Protein AF-A0AAW2DBC6-F1 (afdb_monomer)

Organism: NCBI:txid425828

Secondary structure (DSSP, 8-state):
----HHHHHHHHHHHH----SS-SHHHHS-PPTT--HHHHHHHHHHHH-THHHHTTTSSPPPHHHHHHHHHB-TTS-BSSHHHHHHHHHHHHHHHHHHTTS----HHHHHHHHH-SPPTT--TTS-TT--HHHHH----HHHHHHHHHHHHHHHHHHHHHHHHHHHHHHHT-HHHHHHHHHHHHHHHHHHHHHHHHHHHHHHHHHHHHHHHHHHHTTSS--

Foldseek 3Di:
DPQPPVNVLVVCCVPQNDQDPPDLPVSLVRDDPPDDSVRSVVSSCVVNPPCVPCVPPVDDDDLLRLLQVVQADPVSDGPDPVSVVLNVQLVVVVVCVVVVVDDDDPVRSVCVSPNDADQQDGPSPDPDDGPCNPVNDPDVVVVVVVVVVVVVVVVVVVVVVVVVVVVVVVVPVVVVVVVVVVVVVVVVVVVVVVVVVVVVVVVVVVVVVVVVVVVVVVVDD

Radius of gyration: 42.6 Å; Cα contacts (8 Å, |Δi|>4): 88; chains: 1; bounding box: 118×75×85 Å

InterPro domains:
  IPR004252 Probable transposase, Ptta/En/Spm, plant [PF03004] (53-131)

pLDDT: mean 75.02, std 13.48, range [34.38, 95.75]

Solvent-accessible surface area (backbone atoms only — not comparable to full-atom values): 13224 Å² total; per-residue (Å²): 133,87,71,48,69,67,57,51,55,51,54,44,43,74,75,61,53,76,92,64,95,83,60,71,68,73,58,66,74,56,70,61,93,96,62,57,68,70,60,48,52,51,50,50,48,65,65,67,45,72,40,88,78,30,74,86,75,79,53,83,74,49,73,61,55,48,48,49,65,74,44,33,44,98,87,68,44,51,75,48,70,71,51,40,54,52,51,52,51,51,53,52,52,53,48,39,34,74,74,62,79,39,94,70,52,72,68,53,54,49,33,70,75,72,40,80,77,59,92,76,39,37,86,91,75,55,92,86,48,29,52,50,78,74,76,38,77,82,42,70,68,53,54,53,50,54,52,49,51,52,54,52,50,51,51,46,52,50,50,49,52,51,49,50,53,50,50,56,63,70,56,40,56,69,59,57,51,48,50,50,52,52,49,51,53,53,48,49,52,52,53,51,54,50,46,52,53,49,52,50,50,54,50,49,52,51,52,50,52,52,49,60,55,52,64,68,54,77,81,57,132

Sequence (221 aa):
MNRSYKSYRSSLKKKWFKPFEEDPEEALEILPPNMADDDWNYLVNLWSNKDWKRKKTGEDPSRLQLFEITHTRSNGQATNETTQEVLMTFTRLAAEVAEGSLQMSGDEMFVEVFGPEHHGRVRGYGDGISPTELWGSSSSTICDLQRQLKEYEERRKENEANLLSFIDLFSDKNLTDKIEIYCDEKLKALFDGKRIKLDILENWETANFVNTSNCNLKCLA

Structure (mmCIF, N/CA/C/O backbone):
data_AF-A0AAW2DBC6-F1
#
_entry.id   AF-A0AAW2DBC6-F1
#
loop_
_atom_site.group_PDB
_atom_site.id
_atom_site.type_symbol
_atom_site.label_atom_id
_atom_site.label_alt_id
_atom_site.label_comp_id
_atom_site.label_asym_id
_atom_site.label_entity_id
_atom_site.label_seq_id
_atom_site.pdbx_PDB_ins_code
_atom_site.Cartn_x
_atom_site.Cartn_y
_atom_site.Cartn_z
_atom_site.occupancy
_atom_site.B_iso_or_equiv
_atom_site.auth_seq_id
_atom_site.auth_comp_id
_atom_site.auth_asym_id
_atom_site.auth_atom_id
_atom_site.pdbx_PDB_model_num
ATOM 1 N N . MET A 1 1 ? 31.735 -7.137 -28.066 1.00 43.25 1 MET A N 1
ATOM 2 C CA . MET A 1 1 ? 30.887 -7.077 -26.852 1.00 43.25 1 MET A CA 1
ATOM 3 C C . MET A 1 1 ? 29.810 -6.029 -27.068 1.00 43.25 1 MET A C 1
ATOM 5 O O . MET A 1 1 ? 30.109 -4.844 -27.002 1.00 43.25 1 MET A O 1
ATOM 9 N N . ASN A 1 2 ? 28.588 -6.450 -27.393 1.00 45.03 2 ASN A N 1
ATOM 10 C CA . ASN A 1 2 ? 27.482 -5.528 -27.631 1.00 45.03 2 ASN A CA 1
ATOM 11 C C . ASN A 1 2 ? 26.938 -5.084 -26.264 1.00 45.03 2 ASN A C 1
ATOM 13 O O . ASN A 1 2 ? 26.234 -5.844 -25.598 1.00 45.03 2 ASN A O 1
ATOM 17 N N . ARG A 1 3 ? 27.353 -3.910 -25.769 1.00 54.81 3 ARG A N 1
ATOM 18 C CA . ARG A 1 3 ? 26.771 -3.354 -24.540 1.00 54.81 3 ARG A CA 1
ATOM 19 C C . ARG A 1 3 ? 25.313 -3.056 -24.856 1.00 54.81 3 ARG A C 1
ATOM 21 O O . ARG A 1 3 ? 25.043 -2.221 -25.711 1.00 54.81 3 ARG A O 1
ATOM 28 N N . SER A 1 4 ? 24.386 -3.749 -24.196 1.00 74.75 4 SER A N 1
ATOM 29 C CA . SER A 1 4 ? 22.962 -3.457 -24.368 1.00 74.75 4 SER A CA 1
ATOM 30 C C . SER A 1 4 ? 22.718 -1.963 -24.123 1.00 74.75 4 SER A C 1
ATOM 32 O O . SER A 1 4 ? 23.355 -1.370 -23.243 1.00 74.75 4 SER A O 1
ATOM 34 N N . TYR A 1 5 ? 21.793 -1.352 -24.867 1.00 74.00 5 TYR A N 1
ATOM 35 C CA . TYR A 1 5 ? 21.409 0.053 -24.678 1.00 74.00 5 TYR A CA 1
ATOM 36 C C . TYR A 1 5 ? 21.091 0.362 -23.201 1.00 74.00 5 TYR A C 1
ATOM 38 O O . TYR A 1 5 ? 21.456 1.414 -22.681 1.00 74.00 5 TYR A O 1
ATOM 46 N N . LYS A 1 6 ? 20.537 -0.619 -22.473 1.00 71.44 6 LYS A N 1
ATOM 47 C CA . LYS A 1 6 ? 20.296 -0.569 -21.024 1.00 71.44 6 LYS A CA 1
ATOM 48 C C . LYS A 1 6 ? 21.582 -0.382 -20.201 1.00 71.44 6 LYS A C 1
ATOM 50 O O . LYS A 1 6 ? 21.617 0.459 -19.305 1.00 71.44 6 LYS A O 1
ATOM 55 N N . SER A 1 7 ? 22.646 -1.127 -20.505 1.00 73.75 7 SER A N 1
ATOM 56 C CA . SER A 1 7 ? 23.951 -1.018 -19.830 1.00 73.75 7 SER A CA 1
ATOM 57 C C . SER A 1 7 ? 24.651 0.306 -20.149 1.00 73.75 7 SER A C 1
ATOM 59 O O . SER A 1 7 ? 25.221 0.932 -19.256 1.00 73.75 7 SER A O 1
ATOM 61 N N . TYR A 1 8 ? 24.576 0.752 -21.407 1.00 80.06 8 TYR A N 1
ATOM 62 C CA . TYR A 1 8 ? 25.099 2.050 -21.834 1.00 80.06 8 TYR A CA 1
ATOM 63 C C . TYR A 1 8 ? 24.397 3.195 -21.093 1.00 80.06 8 TYR A C 1
ATOM 65 O O . TYR A 1 8 ? 25.053 3.970 -20.397 1.00 80.06 8 TYR A O 1
ATOM 73 N N . ARG A 1 9 ? 23.060 3.210 -21.110 1.00 78.38 9 ARG A N 1
ATOM 74 C CA . ARG A 1 9 ? 22.227 4.197 -20.415 1.00 78.38 9 ARG A CA 1
ATOM 75 C C . ARG A 1 9 ? 22.474 4.238 -18.901 1.00 78.38 9 ARG A C 1
ATOM 77 O O . ARG A 1 9 ? 22.554 5.317 -18.322 1.00 78.38 9 ARG A O 1
ATOM 84 N N . SER A 1 10 ? 22.652 3.082 -18.257 1.00 75.69 10 SER A N 1
ATOM 85 C CA . SER A 1 10 ? 23.006 3.005 -16.829 1.00 75.69 10 SER A CA 1
ATOM 86 C C . SER A 1 10 ? 24.390 3.596 -16.538 1.00 75.69 10 SER A C 1
ATOM 88 O O . SER A 1 10 ? 24.551 4.360 -15.585 1.00 75.69 10 SER A O 1
ATOM 90 N N . SER A 1 11 ? 25.382 3.298 -17.385 1.00 79.75 11 SER A N 1
ATOM 91 C CA . SER A 1 11 ? 26.733 3.847 -17.238 1.00 79.75 11 SER A CA 1
ATOM 92 C C . SER A 1 11 ? 26.779 5.363 -17.430 1.00 79.75 11 SER A C 1
ATOM 94 O O . SER A 1 11 ? 27.551 6.033 -16.746 1.00 79.75 11 SER A O 1
ATOM 96 N N . LEU A 1 12 ? 25.924 5.898 -18.307 1.00 81.94 12 LEU A N 1
ATOM 97 C CA . LEU A 1 12 ? 25.779 7.333 -18.516 1.00 81.94 12 LEU A CA 1
ATOM 98 C C . LEU A 1 12 ? 25.187 8.015 -17.289 1.00 81.94 12 LEU A C 1
ATOM 100 O O . LEU A 1 12 ? 25.788 8.954 -16.777 1.00 81.94 12 LEU A O 1
ATOM 104 N N . LYS A 1 13 ? 24.082 7.473 -16.758 1.00 76.69 13 LYS A N 1
ATOM 105 C CA . LYS A 1 13 ? 23.453 7.991 -15.539 1.00 76.69 13 LYS A CA 1
ATOM 106 C C . LYS A 1 13 ? 24.453 8.058 -14.381 1.00 76.69 13 LYS A C 1
ATOM 108 O O . LYS A 1 13 ? 24.554 9.069 -13.711 1.00 76.69 13 LYS A O 1
ATOM 113 N N . LYS A 1 14 ? 25.246 7.004 -14.169 1.00 78.81 14 LYS A N 1
ATOM 114 C CA . LYS A 1 14 ? 26.211 6.956 -13.058 1.00 78.81 14 LYS A CA 1
ATOM 115 C C . LYS A 1 14 ? 27.368 7.955 -13.199 1.00 78.81 14 LYS A C 1
ATOM 117 O O . LYS A 1 14 ? 27.888 8.415 -12.190 1.00 78.81 14 LYS A O 1
ATOM 122 N N . LYS A 1 15 ? 27.830 8.211 -14.426 1.00 77.38 15 LYS A N 1
ATOM 123 C CA . LYS A 1 15 ? 29.020 9.039 -14.683 1.00 77.38 15 LYS A CA 1
ATOM 124 C C . LYS A 1 15 ? 28.701 10.521 -14.842 1.00 77.38 15 LYS A C 1
ATOM 126 O O . LYS A 1 15 ? 29.517 11.339 -14.441 1.00 77.38 15 LYS A O 1
ATOM 131 N N . TRP A 1 16 ? 27.557 10.833 -15.443 1.00 75.06 16 TRP A N 1
ATOM 132 C CA . TRP A 1 16 ? 27.252 12.174 -15.943 1.00 75.06 16 TRP A CA 1
ATOM 133 C C . TRP A 1 16 ? 25.985 12.776 -15.329 1.00 75.06 16 TRP A C 1
ATOM 135 O O . TRP A 1 16 ? 25.814 13.984 -15.391 1.00 75.06 16 TRP A O 1
ATOM 145 N N . PHE A 1 17 ? 25.118 11.973 -14.696 1.00 70.69 17 PHE A N 1
ATOM 146 C CA . PHE A 1 17 ? 23.901 12.468 -14.050 1.00 70.69 17 PHE A CA 1
ATOM 147 C C . PHE A 1 17 ? 24.051 12.461 -12.522 1.00 70.69 17 PHE A C 1
ATOM 149 O O . PHE A 1 17 ? 24.031 11.404 -11.885 1.00 70.69 17 PHE A O 1
ATOM 156 N N . LYS A 1 18 ? 24.179 13.648 -11.922 1.00 67.62 18 LYS A N 1
ATOM 157 C CA . LYS A 1 18 ? 24.034 13.835 -10.472 1.00 67.62 18 LYS A CA 1
ATOM 158 C C . LYS A 1 18 ? 22.548 14.067 -10.172 1.00 67.62 18 LYS A C 1
ATOM 160 O O . LYS A 1 18 ? 21.954 14.921 -10.821 1.00 67.62 18 LYS A O 1
ATOM 165 N N . PRO A 1 19 ? 21.918 13.324 -9.244 1.00 59.50 19 PRO A N 1
ATOM 166 C CA . PRO A 1 19 ? 20.558 13.634 -8.823 1.00 59.50 19 PRO A CA 1
ATOM 167 C C . PRO A 1 19 ? 20.582 14.984 -8.100 1.00 59.50 19 PRO A C 1
ATOM 169 O O . PRO A 1 19 ? 21.041 15.057 -6.965 1.00 59.50 19 PRO A O 1
ATOM 172 N N . PHE A 1 20 ? 20.156 16.048 -8.773 1.00 54.06 20 PHE A N 1
ATOM 173 C CA . PHE A 1 20 ? 19.963 17.352 -8.151 1.00 54.06 20 PHE A CA 1
ATOM 174 C C . PHE A 1 20 ? 18.555 17.422 -7.563 1.00 54.06 20 PHE A C 1
ATOM 176 O O . PHE A 1 20 ? 17.577 17.052 -8.215 1.00 54.06 20 PHE A O 1
ATOM 183 N N . GLU A 1 21 ? 18.462 17.856 -6.308 1.00 52.91 21 GLU A N 1
ATOM 184 C CA . GLU A 1 21 ? 17.185 18.117 -5.643 1.00 52.91 21 GLU A CA 1
ATOM 185 C C . GLU A 1 21 ? 16.587 19.477 -6.037 1.00 52.91 21 GLU A C 1
ATOM 187 O O . GLU A 1 21 ? 15.397 19.668 -5.807 1.00 52.91 21 GLU A O 1
ATOM 192 N N . GLU A 1 22 ? 17.346 20.372 -6.691 1.00 53.03 22 GLU A N 1
ATOM 193 C CA . GLU A 1 22 ? 16.915 21.767 -6.888 1.00 53.03 22 GLU A CA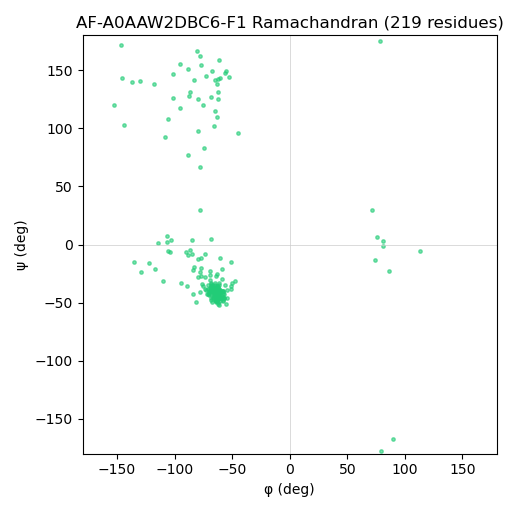 1
ATOM 194 C C . GLU A 1 22 ? 16.985 22.329 -8.326 1.00 53.03 22 GLU A C 1
ATOM 196 O O . GLU A 1 22 ? 16.178 23.209 -8.610 1.00 53.03 22 GLU A O 1
ATOM 201 N N . ASP A 1 23 ? 17.809 21.829 -9.266 1.00 55.03 23 ASP A N 1
ATOM 202 C CA . ASP A 1 23 ? 17.818 22.389 -10.638 1.00 55.03 23 ASP A CA 1
ATOM 203 C C . ASP A 1 23 ? 18.261 21.396 -11.748 1.00 55.03 23 ASP A C 1
ATOM 205 O O . ASP A 1 23 ? 19.371 20.857 -11.693 1.00 55.03 23 ASP A O 1
ATOM 209 N N . PRO A 1 24 ? 17.414 21.104 -12.761 1.00 58.97 24 PRO A N 1
ATOM 210 C CA . PRO A 1 24 ? 17.775 20.287 -13.921 1.00 58.97 24 PRO A CA 1
ATOM 211 C C . PRO A 1 24 ? 18.631 21.003 -14.984 1.00 58.97 24 PRO A C 1
ATOM 213 O O . PRO A 1 24 ? 19.134 20.311 -15.872 1.00 58.97 24 PRO A O 1
ATOM 216 N N . GLU A 1 25 ? 18.794 22.330 -14.933 1.00 61.31 25 GLU A N 1
ATOM 217 C CA . GLU A 1 25 ? 19.494 23.114 -15.966 1.00 61.31 25 GLU A CA 1
ATOM 218 C C . GLU A 1 25 ? 21.009 22.818 -15.995 1.00 61.31 25 GLU A C 1
ATOM 220 O O . GLU A 1 25 ? 21.578 22.582 -17.061 1.00 61.31 25 GLU A O 1
ATOM 225 N N . GLU A 1 26 ? 21.639 22.638 -14.828 1.00 63.56 26 GLU A N 1
ATOM 226 C CA . GLU A 1 26 ? 23.072 22.309 -14.697 1.00 63.56 26 GLU A CA 1
ATOM 227 C C . GLU A 1 26 ? 23.432 20.931 -15.301 1.00 63.56 26 GLU A C 1
ATOM 229 O O . GLU A 1 26 ? 24.550 20.694 -15.761 1.00 63.56 26 GLU A O 1
ATOM 234 N N . ALA A 1 27 ? 22.475 19.995 -15.347 1.00 60.25 27 ALA A N 1
ATOM 235 C CA . ALA A 1 27 ? 22.680 18.666 -15.928 1.00 60.25 27 ALA A CA 1
ATOM 236 C C . ALA A 1 27 ? 22.634 18.663 -17.468 1.00 60.25 27 ALA A C 1
ATOM 238 O O . ALA A 1 27 ? 23.201 17.760 -18.093 1.00 60.25 27 ALA A O 1
ATOM 239 N N . LEU A 1 28 ? 21.971 19.651 -18.080 1.00 62.44 28 LEU A N 1
ATOM 240 C CA . LEU A 1 28 ? 21.887 19.789 -19.538 1.00 62.44 28 LEU A CA 1
ATOM 241 C C . LEU A 1 28 ? 23.212 20.282 -20.134 1.00 62.44 28 LEU A C 1
ATOM 243 O O . LEU A 1 28 ? 23.546 19.911 -21.256 1.00 62.44 28 LEU A O 1
ATOM 247 N N . GLU A 1 29 ? 24.008 21.031 -19.366 1.00 66.88 29 GLU A N 1
ATOM 248 C CA . GLU A 1 29 ? 25.304 21.558 -19.817 1.00 66.88 29 GLU A CA 1
ATOM 249 C C . GLU A 1 29 ? 26.430 20.502 -19.830 1.00 66.88 29 GLU A C 1
ATOM 251 O O . GLU A 1 29 ? 27.429 20.652 -20.538 1.00 66.88 29 GLU A O 1
ATOM 256 N N . ILE A 1 30 ? 26.281 19.395 -19.089 1.00 70.12 30 ILE A N 1
ATOM 257 C CA . ILE A 1 30 ? 27.282 18.317 -19.022 1.00 70.12 30 ILE A CA 1
ATOM 258 C C . ILE A 1 30 ? 27.025 17.295 -20.140 1.00 70.12 30 ILE A C 1
ATOM 260 O O . ILE A 1 30 ? 26.505 16.206 -19.898 1.00 70.12 30 ILE A O 1
ATOM 264 N N . LEU A 1 31 ? 27.410 17.631 -21.374 1.00 69.12 31 LEU A N 1
ATOM 265 C CA . LEU A 1 31 ? 27.246 16.741 -22.527 1.00 69.12 31 LEU A CA 1
ATOM 266 C C . LEU A 1 31 ? 28.285 15.594 -22.518 1.00 69.12 31 LEU A C 1
ATOM 268 O O . LEU A 1 31 ? 29.495 15.848 -22.587 1.00 69.12 31 LEU A O 1
ATOM 272 N N . PRO A 1 32 ? 27.869 14.313 -22.484 1.00 75.69 32 PRO A N 1
ATOM 273 C CA . PRO A 1 32 ? 28.795 13.195 -22.618 1.00 75.69 32 PRO A CA 1
ATOM 274 C C . PRO A 1 32 ? 29.458 13.176 -24.010 1.00 75.69 32 PRO A C 1
ATOM 276 O O . PRO A 1 32 ? 28.786 13.390 -25.020 1.00 75.69 32 PRO A O 1
ATOM 279 N N . PRO A 1 33 ? 30.754 12.831 -24.117 1.00 73.94 33 PRO A N 1
ATOM 280 C CA . PRO A 1 33 ? 31.437 12.763 -25.405 1.00 73.94 33 PRO A CA 1
ATOM 281 C C . PRO A 1 33 ? 30.807 11.698 -26.320 1.00 73.94 33 PRO A C 1
ATOM 283 O O . PRO A 1 33 ? 30.650 10.540 -25.917 1.00 73.94 33 PRO A O 1
ATOM 286 N N . ASN A 1 34 ? 30.519 12.086 -27.569 1.00 77.06 34 ASN A N 1
ATOM 287 C CA . ASN A 1 34 ? 29.845 11.295 -28.616 1.00 77.06 34 ASN A CA 1
ATOM 288 C C . ASN A 1 34 ? 28.338 11.041 -28.403 1.00 77.06 34 ASN A C 1
ATOM 290 O O . ASN A 1 34 ? 27.828 10.007 -28.837 1.00 77.06 34 ASN A O 1
ATOM 294 N N . MET A 1 35 ? 27.627 11.953 -27.741 1.00 77.81 35 MET A N 1
ATOM 295 C CA . MET A 1 35 ? 26.167 11.927 -27.622 1.00 77.81 35 MET A CA 1
ATOM 296 C C . MET A 1 35 ? 25.567 13.173 -28.279 1.00 77.81 35 MET A C 1
ATOM 298 O O . MET A 1 35 ? 26.126 14.254 -28.138 1.00 77.81 35 MET A O 1
ATOM 302 N N . ALA A 1 36 ? 24.466 13.011 -29.016 1.00 80.88 36 ALA A N 1
ATOM 303 C CA . ALA A 1 36 ? 23.738 14.135 -29.595 1.00 80.88 36 ALA A CA 1
ATOM 304 C C . ALA A 1 36 ? 22.971 14.902 -28.507 1.00 80.88 36 ALA A C 1
ATOM 306 O O . ALA A 1 36 ? 22.445 14.288 -27.574 1.00 80.88 36 ALA A O 1
ATOM 307 N N . ASP A 1 37 ? 22.874 16.221 -28.663 1.00 77.69 37 ASP A N 1
ATOM 308 C CA . ASP A 1 37 ? 22.231 17.117 -27.695 1.00 77.69 37 ASP A CA 1
ATOM 309 C C . ASP A 1 37 ? 20.770 16.719 -27.442 1.00 77.69 37 ASP A C 1
ATOM 311 O O . ASP A 1 37 ? 20.342 16.619 -26.295 1.00 77.69 37 ASP A O 1
ATOM 315 N N . ASP A 1 38 ? 20.026 16.376 -28.498 1.00 79.19 38 ASP A N 1
ATOM 316 C CA . ASP A 1 38 ? 18.629 15.933 -28.401 1.00 79.19 38 ASP A CA 1
ATOM 317 C C . ASP A 1 38 ? 18.473 14.641 -27.578 1.00 79.19 38 ASP A C 1
ATOM 319 O O . ASP A 1 38 ? 17.553 14.515 -26.764 1.00 79.19 38 ASP A O 1
ATOM 323 N N . ASP A 1 39 ? 19.401 13.693 -27.739 1.00 80.44 39 ASP A N 1
ATOM 324 C CA . ASP A 1 39 ? 19.393 12.424 -27.007 1.00 80.44 39 ASP A CA 1
ATOM 325 C C . ASP A 1 39 ? 19.739 12.629 -25.525 1.00 80.44 39 ASP A C 1
ATOM 327 O O . ASP A 1 39 ? 19.143 11.990 -24.650 1.00 80.44 39 ASP A O 1
ATOM 331 N N . TRP A 1 40 ? 20.684 13.528 -25.224 1.00 82.19 40 TRP A N 1
ATOM 332 C CA . TRP A 1 40 ? 21.032 13.878 -23.847 1.00 82.19 40 TRP A CA 1
ATOM 333 C C . TRP A 1 40 ? 19.898 14.641 -23.164 1.00 82.19 40 TRP A C 1
ATOM 335 O O . TRP A 1 40 ? 19.481 14.246 -22.076 1.00 82.19 40 TRP A O 1
ATOM 345 N N . ASN A 1 41 ? 19.317 15.636 -23.837 1.00 79.75 41 ASN A N 1
ATOM 346 C CA . ASN A 1 41 ? 18.164 16.399 -23.358 1.00 79.75 41 ASN A CA 1
ATOM 347 C C . ASN A 1 41 ? 16.973 15.482 -23.050 1.00 79.75 41 ASN A C 1
ATOM 349 O O . ASN A 1 41 ? 16.341 15.606 -21.997 1.00 79.75 41 ASN A O 1
ATOM 353 N N . TYR A 1 42 ? 16.700 14.500 -23.915 1.00 80.50 42 TYR A N 1
ATOM 354 C CA . TYR A 1 42 ? 15.680 13.484 -23.663 1.00 80.50 42 TYR A CA 1
ATOM 355 C C . TYR A 1 42 ? 15.991 12.641 -22.417 1.00 80.50 42 TYR A C 1
ATOM 357 O O . TYR A 1 42 ? 15.101 12.397 -21.600 1.00 80.50 42 TYR A O 1
ATOM 365 N N . LEU A 1 43 ? 17.240 12.197 -22.240 1.00 78.94 43 LEU A N 1
ATOM 366 C CA . LEU A 1 43 ? 17.649 11.373 -21.098 1.00 78.94 43 LEU A CA 1
ATOM 367 C C . LEU A 1 43 ? 17.649 12.143 -19.774 1.00 78.94 43 LEU A C 1
ATOM 369 O O . LEU A 1 43 ? 17.178 11.597 -18.774 1.00 78.94 43 LEU A O 1
ATOM 373 N N . VAL A 1 44 ? 18.141 13.383 -19.773 1.00 77.06 44 VAL A N 1
ATOM 374 C CA . VAL A 1 44 ? 18.131 14.282 -18.615 1.00 77.06 44 VAL A CA 1
ATOM 375 C C . VAL A 1 44 ? 16.697 14.602 -18.234 1.00 77.06 44 VAL A C 1
ATOM 377 O O . VAL A 1 44 ? 16.333 14.365 -17.090 1.00 77.06 44 VAL A O 1
ATOM 380 N N . ASN A 1 45 ? 15.834 14.990 -19.180 1.00 74.75 45 ASN A N 1
ATOM 381 C CA . ASN A 1 45 ? 14.410 15.167 -18.899 1.00 74.75 45 ASN A CA 1
ATOM 382 C C . ASN A 1 45 ? 13.800 13.869 -18.344 1.00 74.75 45 ASN A C 1
ATOM 384 O O . ASN A 1 45 ? 13.160 13.884 -17.306 1.00 74.75 45 ASN A O 1
ATOM 388 N N . LEU A 1 46 ? 14.069 12.705 -18.937 1.00 73.44 46 LEU A N 1
ATOM 389 C CA . LEU A 1 46 ? 13.543 11.424 -18.453 1.00 73.44 46 LEU A CA 1
ATOM 390 C C . LEU A 1 46 ? 14.033 11.030 -17.042 1.00 73.44 46 LEU A C 1
ATOM 392 O O . LEU A 1 46 ? 13.357 10.257 -16.360 1.00 73.44 46 LEU A O 1
ATOM 396 N N . TRP A 1 47 ? 15.197 11.506 -16.594 1.00 72.19 47 TRP A N 1
ATOM 397 C CA . TRP A 1 47 ? 15.721 11.243 -15.248 1.00 72.19 47 TRP A CA 1
ATOM 398 C C . TRP A 1 47 ? 15.379 12.330 -14.221 1.00 72.19 47 TRP A C 1
ATOM 400 O O . TRP A 1 47 ? 15.179 11.983 -13.057 1.00 72.19 47 TRP A O 1
ATOM 410 N N . SER A 1 48 ? 15.294 13.594 -14.641 1.00 66.94 48 SER A N 1
ATOM 411 C CA . SER A 1 48 ? 14.932 14.760 -13.821 1.00 66.94 48 SER A CA 1
ATOM 412 C C . SER A 1 48 ? 13.423 14.884 -13.617 1.00 66.94 48 SER A C 1
ATOM 414 O O . SER A 1 48 ? 12.959 15.375 -12.592 1.00 66.94 48 SER A O 1
ATOM 416 N N . ASN A 1 49 ? 12.631 14.378 -14.560 1.00 63.84 49 ASN A N 1
ATOM 417 C CA . ASN A 1 49 ? 11.182 14.290 -14.456 1.00 63.84 49 ASN A CA 1
ATOM 418 C C . ASN A 1 49 ? 10.835 13.160 -13.480 1.00 63.84 49 ASN A C 1
ATOM 420 O O . ASN A 1 49 ? 10.540 12.038 -13.890 1.00 63.84 49 ASN A O 1
ATOM 424 N N . LYS A 1 50 ? 10.852 13.451 -12.170 1.00 51.91 50 LYS A N 1
ATOM 425 C CA . LYS A 1 50 ? 10.286 12.581 -11.115 1.00 51.91 50 LYS A CA 1
ATOM 426 C C . LYS A 1 50 ? 8.836 12.161 -11.431 1.00 51.91 50 LYS A C 1
ATOM 428 O O . LYS A 1 50 ? 8.334 11.189 -10.864 1.00 51.91 50 LYS A O 1
ATOM 433 N N . ASP A 1 51 ? 8.181 12.831 -12.380 1.00 48.12 51 ASP A N 1
ATOM 434 C CA . ASP A 1 51 ? 6.773 12.650 -12.690 1.00 48.12 51 ASP A CA 1
ATOM 435 C C . ASP A 1 51 ? 6.434 11.547 -13.683 1.00 48.12 51 ASP A C 1
ATOM 437 O O . ASP A 1 51 ? 5.251 11.263 -13.840 1.00 48.12 51 ASP A O 1
ATOM 441 N N . TRP A 1 52 ? 7.386 10.848 -14.313 1.00 46.84 52 TRP A N 1
ATOM 442 C CA . TRP A 1 52 ? 7.008 9.709 -15.174 1.00 46.84 52 TRP A CA 1
ATOM 443 C C . TRP A 1 52 ? 6.264 8.594 -14.403 1.00 46.84 52 TRP A C 1
ATOM 445 O O . TRP A 1 52 ? 5.647 7.731 -15.024 1.00 46.84 52 TRP A O 1
ATOM 455 N N . LYS A 1 53 ? 6.265 8.655 -13.059 1.00 47.00 53 LYS A N 1
ATOM 456 C CA . LYS A 1 53 ? 5.347 7.912 -12.180 1.00 47.00 53 LYS A CA 1
ATOM 457 C C . LYS A 1 53 ? 4.405 8.770 -11.315 1.00 47.00 53 LYS A C 1
ATOM 459 O O . LYS A 1 53 ? 3.376 8.248 -10.906 1.00 47.00 53 LYS A O 1
ATOM 464 N N . ARG A 1 54 ? 4.699 10.053 -11.044 1.00 50.94 54 ARG A N 1
ATOM 465 C CA . ARG A 1 54 ? 3.862 10.929 -10.182 1.00 50.94 54 ARG A CA 1
ATOM 466 C C . ARG A 1 54 ? 2.746 11.692 -10.915 1.00 50.94 54 ARG A C 1
ATOM 468 O O . ARG A 1 54 ? 1.876 12.267 -10.266 1.00 50.94 54 ARG A O 1
ATOM 475 N N . LYS A 1 55 ? 2.712 11.670 -12.256 1.00 47.00 55 LYS A N 1
ATOM 476 C CA . LYS A 1 55 ? 1.866 12.551 -13.096 1.00 47.00 55 LYS A CA 1
ATOM 477 C C . LYS A 1 55 ? 0.343 12.363 -13.069 1.00 47.00 55 LYS A C 1
ATOM 479 O O . LYS A 1 55 ? -0.326 13.050 -13.834 1.00 47.00 55 LYS A O 1
ATOM 484 N N . LYS A 1 56 ? -0.236 11.489 -12.239 1.00 49.75 56 LYS A N 1
ATOM 485 C CA . LYS A 1 56 ? -1.707 11.434 -12.096 1.00 49.75 56 LYS A CA 1
ATOM 486 C C . LYS A 1 56 ? -2.247 11.939 -10.761 1.00 49.75 56 LYS A C 1
ATOM 488 O O . LYS A 1 56 ? -3.332 12.507 -10.770 1.00 49.75 56 LYS A O 1
ATOM 493 N N . THR A 1 57 ? -1.506 11.789 -9.663 1.00 51.44 57 THR A N 1
ATOM 494 C CA . THR A 1 57 ? -2.084 11.986 -8.319 1.00 51.44 57 THR A CA 1
ATOM 495 C C . THR A 1 57 ? -1.204 12.819 -7.383 1.00 51.44 57 THR A C 1
ATOM 497 O O . THR A 1 57 ? -1.692 13.283 -6.364 1.00 51.44 57 THR A O 1
ATOM 500 N N . GLY A 1 58 ? 0.083 13.036 -7.696 1.00 55.91 58 GLY A N 1
ATOM 501 C CA . GLY A 1 58 ? 1.022 13.739 -6.802 1.00 55.91 58 GLY A CA 1
ATOM 502 C C . GLY A 1 58 ? 1.484 12.924 -5.581 1.00 55.91 58 GLY A C 1
ATOM 503 O O . GLY A 1 58 ? 2.485 13.277 -4.962 1.00 55.91 58 GLY A O 1
ATOM 504 N N . GLU A 1 59 ? 0.814 11.811 -5.287 1.00 64.94 59 GLU A N 1
ATOM 505 C CA . GLU A 1 59 ? 1.139 10.861 -4.221 1.00 64.94 59 GLU A CA 1
ATOM 506 C C . GLU A 1 59 ? 1.983 9.685 -4.734 1.00 64.94 59 GLU A C 1
ATOM 508 O O . GLU A 1 59 ? 1.951 9.342 -5.924 1.00 64.94 59 GLU A O 1
ATOM 513 N N . ASP A 1 60 ? 2.749 9.060 -3.834 1.00 68.56 60 ASP A N 1
ATOM 514 C CA . ASP A 1 60 ? 3.436 7.810 -4.149 1.00 68.56 60 ASP A CA 1
ATOM 515 C C . ASP A 1 60 ? 2.391 6.693 -4.321 1.00 68.56 60 ASP A C 1
ATOM 517 O O . ASP A 1 60 ? 1.542 6.507 -3.445 1.00 68.56 60 ASP A O 1
ATOM 521 N N . PRO A 1 61 ? 2.410 5.957 -5.449 1.00 72.88 61 PRO A N 1
ATOM 522 C CA . PRO A 1 61 ? 1.379 4.974 -5.738 1.00 72.88 61 PRO A CA 1
ATOM 523 C C . PRO A 1 61 ? 1.388 3.862 -4.690 1.00 72.88 61 PRO A C 1
ATOM 525 O O . PRO A 1 61 ? 2.450 3.349 -4.321 1.00 72.88 61 PRO A O 1
ATOM 528 N N . SER A 1 62 ? 0.199 3.443 -4.257 1.00 80.75 62 SER A N 1
ATOM 529 C CA . SER A 1 62 ? 0.064 2.293 -3.362 1.00 80.75 62 SER A CA 1
ATOM 530 C C . SER A 1 62 ? 0.597 1.020 -4.029 1.00 80.75 62 SER A C 1
ATOM 532 O O . SER A 1 62 ? 0.665 0.923 -5.256 1.00 80.75 62 SER A O 1
ATOM 534 N N . ARG A 1 63 ? 0.947 -0.006 -3.243 1.00 82.31 63 ARG A N 1
ATOM 535 C CA . ARG A 1 63 ? 1.431 -1.287 -3.790 1.00 82.31 63 ARG A CA 1
ATOM 536 C C . ARG A 1 63 ? 0.430 -1.927 -4.769 1.00 82.31 63 ARG A C 1
ATOM 538 O O . ARG A 1 63 ? 0.845 -2.490 -5.782 1.00 82.31 63 ARG A O 1
ATOM 545 N N . LEU A 1 64 ? -0.871 -1.770 -4.512 1.00 86.19 64 LEU A N 1
ATOM 546 C CA . LEU A 1 64 ? -1.950 -2.191 -5.413 1.00 86.19 64 LEU A CA 1
ATOM 547 C C . LEU A 1 64 ? -1.927 -1.412 -6.735 1.00 86.19 64 LEU A C 1
ATOM 549 O O . LEU A 1 64 ? -1.919 -2.017 -7.805 1.00 86.19 64 LEU A O 1
ATOM 553 N N . GLN A 1 65 ? -1.833 -0.081 -6.668 1.00 84.50 65 GLN A N 1
ATOM 554 C CA . GLN A 1 65 ? -1.734 0.774 -7.856 1.00 84.50 65 GLN A CA 1
ATOM 555 C C . GLN A 1 65 ? -0.465 0.475 -8.656 1.00 84.50 65 GLN A C 1
ATOM 557 O O . GLN A 1 65 ? -0.483 0.437 -9.884 1.00 84.50 65 GLN A O 1
ATOM 562 N N . LEU A 1 66 ? 0.653 0.224 -7.974 1.00 84.50 66 LEU A N 1
ATOM 563 C CA . LEU A 1 66 ? 1.907 -0.134 -8.619 1.00 84.50 66 LEU A CA 1
ATOM 564 C C . LEU A 1 66 ? 1.782 -1.463 -9.369 1.00 84.50 66 LEU A C 1
ATOM 566 O O . LEU A 1 66 ? 2.285 -1.576 -10.489 1.00 84.50 66 LEU A O 1
ATOM 570 N N . PHE A 1 67 ? 1.098 -2.450 -8.786 1.00 86.94 67 PHE A N 1
ATOM 571 C CA . PHE A 1 67 ? 0.814 -3.717 -9.453 1.00 86.94 67 PHE A CA 1
ATOM 572 C C . PHE A 1 67 ? -0.054 -3.506 -10.698 1.00 86.94 67 PHE A C 1
ATOM 574 O O . PHE A 1 67 ? 0.330 -3.950 -11.779 1.00 86.94 67 PHE A O 1
ATOM 581 N N . GLU A 1 68 ? -1.154 -2.761 -10.572 1.00 87.12 68 GLU A N 1
ATOM 582 C CA . GLU A 1 68 ? -2.042 -2.424 -11.688 1.00 87.12 68 GLU A CA 1
ATOM 583 C C . GLU A 1 68 ? -1.274 -1.744 -12.826 1.00 87.12 68 GLU A C 1
ATOM 585 O O . GLU A 1 68 ? -1.298 -2.222 -13.956 1.00 87.12 68 GLU A O 1
ATOM 590 N N . ILE A 1 69 ? -0.494 -0.702 -12.535 1.00 83.50 69 ILE A N 1
ATOM 591 C CA . ILE A 1 69 ? 0.284 0.037 -13.543 1.00 83.50 69 ILE A CA 1
ATOM 592 C C . ILE A 1 69 ? 1.321 -0.857 -14.236 1.00 83.50 69 ILE A C 1
ATOM 594 O O . ILE A 1 69 ? 1.575 -0.708 -15.430 1.00 83.50 69 ILE A O 1
ATOM 598 N N . THR A 1 70 ? 1.966 -1.760 -13.497 1.00 82.94 70 THR A N 1
ATOM 599 C CA . THR A 1 70 ? 3.055 -2.589 -14.042 1.00 82.94 70 THR A CA 1
ATOM 600 C C . THR A 1 70 ? 2.565 -3.831 -14.780 1.00 82.94 70 THR A C 1
ATOM 602 O O . THR A 1 70 ? 3.299 -4.353 -15.619 1.00 82.94 70 THR A O 1
ATOM 605 N N . HIS A 1 71 ? 1.341 -4.288 -14.504 1.00 83.25 71 HIS A N 1
ATOM 606 C CA . HIS A 1 71 ? 0.781 -5.514 -15.073 1.00 83.25 71 HIS A CA 1
ATOM 607 C C . HIS A 1 71 ? -0.418 -5.271 -16.007 1.00 83.25 71 HIS A C 1
ATOM 609 O O . HIS A 1 71 ? -0.948 -6.226 -16.586 1.00 83.25 71 HIS A O 1
ATOM 615 N N . THR A 1 72 ? -0.799 -4.010 -16.229 1.00 86.12 72 THR A N 1
ATOM 616 C CA . THR A 1 72 ? -1.727 -3.592 -17.288 1.00 86.12 72 THR A CA 1
ATOM 617 C C . THR A 1 72 ? -0.978 -2.989 -18.476 1.00 86.12 72 THR A C 1
ATOM 619 O O . THR A 1 72 ? 0.086 -2.380 -18.362 1.00 86.12 72 THR A O 1
ATOM 622 N N . ARG A 1 73 ? -1.517 -3.211 -19.673 1.00 84.19 73 ARG A N 1
ATOM 623 C CA . ARG A 1 73 ? -1.047 -2.604 -20.921 1.00 84.19 73 ARG A CA 1
ATOM 624 C C . ARG A 1 73 ? -1.602 -1.180 -21.037 1.00 84.19 73 ARG A C 1
ATOM 626 O O . ARG A 1 73 ? -2.560 -0.817 -20.365 1.00 84.19 73 ARG A O 1
ATOM 633 N N . SER A 1 74 ? -1.069 -0.385 -21.964 1.00 78.19 74 SER A N 1
ATOM 634 C CA . SER A 1 74 ? -1.552 0.985 -22.222 1.00 78.19 74 SER A CA 1
ATOM 635 C C . SER A 1 74 ? -3.031 1.068 -22.630 1.00 78.19 74 SER A C 1
ATOM 637 O O . SER A 1 74 ? -3.643 2.119 -22.478 1.00 78.19 74 SER A O 1
ATOM 639 N N . ASN A 1 75 ? -3.610 -0.027 -23.130 1.00 79.12 75 ASN A N 1
ATOM 640 C CA . ASN A 1 75 ? -5.035 -0.151 -23.443 1.00 79.12 75 ASN A CA 1
ATOM 641 C C . ASN A 1 75 ? -5.903 -0.551 -22.228 1.00 79.12 75 ASN A C 1
ATOM 643 O O . ASN A 1 75 ? -7.093 -0.791 -22.401 1.00 79.12 75 ASN A O 1
ATOM 647 N N . GLY A 1 76 ? -5.321 -0.669 -21.029 1.00 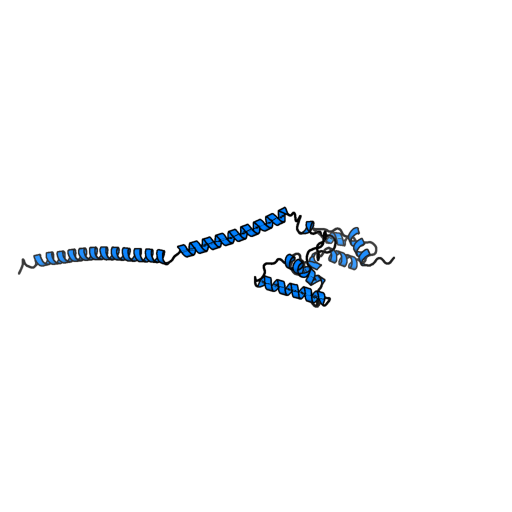76.94 76 GLY A N 1
ATOM 648 C CA . GLY A 1 76 ? -6.004 -1.070 -19.795 1.00 76.94 76 GLY A CA 1
ATOM 649 C C . GLY A 1 76 ? -6.204 -2.579 -19.626 1.00 76.94 76 GLY A C 1
ATOM 650 O O . GLY A 1 76 ? -6.729 -3.012 -18.606 1.00 76.94 76 GLY A O 1
ATOM 651 N N . GLN A 1 77 ? -5.782 -3.405 -20.587 1.00 85.38 77 GLN A N 1
ATOM 652 C CA . GLN A 1 77 ? -5.929 -4.856 -20.488 1.00 85.38 77 GLN A CA 1
ATOM 653 C C . GLN A 1 77 ? -4.786 -5.475 -19.675 1.00 85.38 77 GLN A C 1
ATOM 655 O O . GLN A 1 77 ? -3.623 -5.088 -19.826 1.00 85.38 77 GLN A O 1
ATOM 660 N N . ALA A 1 78 ? -5.101 -6.486 -18.864 1.00 89.19 78 ALA A N 1
ATOM 661 C CA . ALA A 1 78 ? -4.100 -7.301 -18.186 1.00 89.19 78 ALA A CA 1
ATOM 662 C C . ALA A 1 78 ? -3.118 -7.934 -19.188 1.00 89.19 78 ALA A C 1
ATOM 664 O O . ALA A 1 78 ? -3.452 -8.259 -20.331 1.00 89.19 78 ALA A O 1
ATOM 665 N N . THR A 1 79 ? -1.870 -8.105 -18.763 1.00 87.75 79 THR A N 1
ATOM 666 C CA . THR A 1 79 ? -0.826 -8.684 -19.621 1.00 87.75 79 THR A CA 1
ATOM 667 C C . THR A 1 79 ? -1.046 -10.168 -19.930 1.00 87.75 79 THR A C 1
ATOM 669 O O . THR A 1 79 ? -0.733 -10.581 -21.052 1.00 87.75 79 THR A O 1
ATOM 672 N N . ASN A 1 80 ? -1.600 -10.927 -18.977 1.00 91.38 80 ASN A N 1
ATOM 673 C CA . ASN A 1 80 ? -1.948 -12.348 -19.060 1.00 91.38 80 ASN A CA 1
ATOM 674 C C . ASN A 1 80 ? -3.209 -12.670 -18.218 1.00 91.38 80 ASN A C 1
ATOM 676 O O . ASN A 1 80 ? -3.691 -11.821 -17.469 1.00 91.38 80 ASN A O 1
ATOM 680 N N . GLU A 1 81 ? -3.724 -13.896 -18.346 1.00 93.75 81 GLU A N 1
ATOM 681 C CA . GLU A 1 81 ? -4.941 -14.368 -17.659 1.00 93.75 81 GLU A CA 1
ATOM 682 C C . GLU A 1 81 ? -4.782 -14.385 -16.131 1.00 93.75 81 GLU A C 1
ATOM 684 O O . GLU A 1 81 ? -5.607 -13.823 -15.421 1.00 93.75 81 GLU A O 1
ATOM 689 N N . THR A 1 82 ? -3.658 -14.887 -15.615 1.00 92.19 82 THR A N 1
ATOM 690 C CA . THR A 1 82 ? -3.367 -14.891 -14.169 1.00 92.19 82 THR A CA 1
ATOM 691 C C . THR A 1 82 ? -3.367 -13.485 -13.560 1.00 92.19 82 THR A C 1
ATOM 693 O O . THR A 1 82 ? -3.871 -13.263 -12.465 1.00 92.19 82 THR A O 1
ATOM 696 N N . THR A 1 83 ? -2.820 -12.498 -14.271 1.00 90.44 83 THR A N 1
ATOM 697 C CA . THR A 1 83 ? -2.860 -11.093 -13.845 1.00 90.44 83 THR A CA 1
ATOM 698 C C . THR A 1 83 ? -4.292 -10.584 -13.812 1.00 90.44 83 THR A C 1
ATOM 700 O O . THR A 1 83 ? -4.644 -9.828 -12.912 1.00 90.44 83 THR A O 1
ATOM 703 N N . GLN A 1 84 ? -5.113 -10.971 -14.789 1.00 93.12 84 GLN A N 1
ATOM 704 C CA . GLN A 1 84 ? -6.514 -10.579 -14.818 1.00 93.12 84 GLN A CA 1
ATOM 705 C C . GLN A 1 84 ? -7.251 -11.114 -13.586 1.00 93.12 84 GLN A C 1
ATOM 707 O O . GLN A 1 84 ? -7.946 -10.343 -12.933 1.00 93.12 84 GLN A O 1
ATOM 712 N N . GLU A 1 85 ? -7.041 -12.380 -13.224 1.00 94.44 85 GLU A N 1
ATOM 713 C CA . GLU A 1 85 ? -7.610 -12.978 -12.008 1.00 94.44 85 GLU A CA 1
ATOM 714 C C . GLU A 1 85 ? -7.183 -12.213 -10.751 1.00 94.44 85 GLU A C 1
ATOM 716 O O . GLU A 1 85 ? -8.026 -11.814 -9.948 1.00 94.44 85 GLU A O 1
ATOM 721 N N . VAL A 1 86 ? -5.885 -11.922 -10.619 1.00 93.38 86 VAL A N 1
ATOM 722 C CA . VAL A 1 86 ? -5.339 -11.130 -9.508 1.00 93.38 86 VAL A CA 1
ATOM 723 C C . VAL A 1 86 ? -5.985 -9.744 -9.438 1.00 93.38 86 VAL A C 1
ATOM 725 O O . VAL A 1 86 ? -6.452 -9.336 -8.376 1.00 93.38 86 VAL A O 1
ATOM 728 N N . LEU A 1 87 ? -6.076 -9.021 -10.556 1.00 92.06 87 LEU A N 1
ATOM 729 C CA . LEU A 1 87 ? -6.708 -7.699 -10.582 1.00 92.06 87 LEU A CA 1
ATOM 730 C C . LEU A 1 87 ? -8.189 -7.775 -10.193 1.00 92.06 87 LEU A C 1
ATOM 732 O O . LEU A 1 87 ? -8.641 -6.960 -9.394 1.00 92.06 87 LEU A O 1
ATOM 736 N N . MET A 1 88 ? -8.925 -8.784 -10.672 1.00 93.06 88 MET A N 1
ATOM 737 C CA . MET A 1 88 ? -10.321 -9.004 -10.280 1.00 93.06 88 MET A CA 1
ATOM 738 C C . MET A 1 88 ? -10.453 -9.297 -8.781 1.00 93.06 88 MET A C 1
ATOM 740 O O . MET A 1 88 ? -11.370 -8.782 -8.139 1.00 93.06 88 MET A O 1
ATOM 744 N N . THR A 1 89 ? -9.528 -10.070 -8.199 1.00 94.44 89 THR A N 1
ATOM 745 C CA . THR A 1 89 ? -9.525 -10.316 -6.749 1.00 94.44 89 THR A CA 1
ATOM 746 C C . THR A 1 89 ? -9.279 -9.039 -5.950 1.00 94.44 89 THR A C 1
ATOM 748 O O . THR A 1 89 ? -9.989 -8.801 -4.975 1.00 94.44 89 THR A O 1
ATOM 751 N N . PHE A 1 90 ? -8.366 -8.170 -6.397 1.00 92.81 90 PHE A N 1
ATOM 752 C CA . PHE A 1 90 ? -8.149 -6.871 -5.763 1.00 92.81 90 PHE A CA 1
ATOM 753 C C . PHE A 1 90 ? -9.368 -5.960 -5.863 1.00 92.81 90 PHE A C 1
ATOM 755 O O . PHE A 1 90 ? -9.742 -5.348 -4.867 1.00 92.81 90 PHE A O 1
ATOM 762 N N . THR A 1 91 ? -10.024 -5.895 -7.025 1.00 91.88 91 THR A N 1
ATOM 763 C CA . THR A 1 91 ? -11.258 -5.115 -7.185 1.00 91.88 91 THR A CA 1
ATOM 764 C C . THR A 1 91 ? -12.361 -5.609 -6.249 1.00 91.88 91 THR A C 1
ATOM 766 O O . THR A 1 91 ? -13.040 -4.791 -5.632 1.00 91.88 91 THR A O 1
ATOM 769 N N . ARG A 1 92 ? -12.517 -6.932 -6.098 1.00 93.81 92 ARG A N 1
ATOM 770 C CA . ARG A 1 92 ? -13.492 -7.527 -5.174 1.00 93.81 92 ARG A CA 1
ATOM 771 C C . ARG A 1 92 ? -13.201 -7.149 -3.719 1.00 93.81 92 ARG A C 1
ATOM 773 O O . ARG A 1 92 ? -14.094 -6.650 -3.045 1.00 93.81 92 ARG A O 1
ATOM 780 N N . LEU A 1 93 ? -11.964 -7.339 -3.254 1.00 91.69 93 LEU A N 1
ATOM 781 C CA . LEU A 1 93 ? -11.570 -6.983 -1.885 1.00 91.69 93 LEU A CA 1
ATOM 782 C C . LEU A 1 93 ? -11.754 -5.483 -1.619 1.00 91.69 93 LEU A C 1
ATOM 784 O O . LEU A 1 93 ? -12.287 -5.098 -0.584 1.00 91.69 93 LEU A O 1
ATOM 788 N N . ALA A 1 94 ? -11.384 -4.629 -2.576 1.00 88.56 94 ALA A N 1
ATOM 789 C CA . ALA A 1 94 ? -11.571 -3.187 -2.454 1.00 88.56 94 ALA A CA 1
ATOM 790 C C . ALA A 1 94 ? -13.056 -2.789 -2.343 1.00 88.56 94 ALA A C 1
ATOM 792 O O . ALA A 1 94 ? -13.381 -1.876 -1.585 1.00 88.56 94 ALA A O 1
ATOM 793 N N . ALA A 1 95 ? -13.955 -3.475 -3.058 1.00 90.44 95 ALA A N 1
ATOM 794 C CA . AL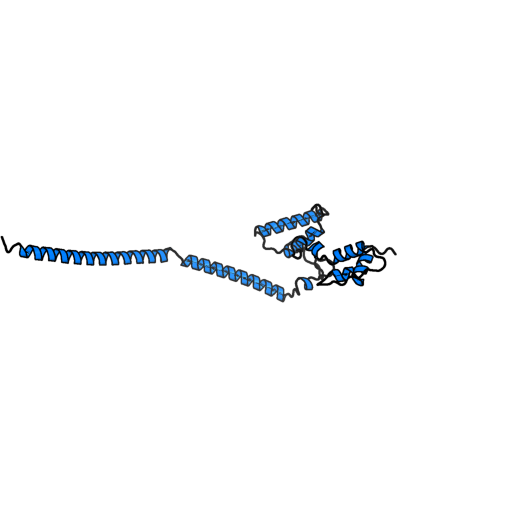A A 1 95 ? -15.397 -3.258 -2.944 1.00 90.44 95 ALA A CA 1
ATOM 795 C C . ALA A 1 95 ? -15.933 -3.676 -1.564 1.00 90.44 95 AL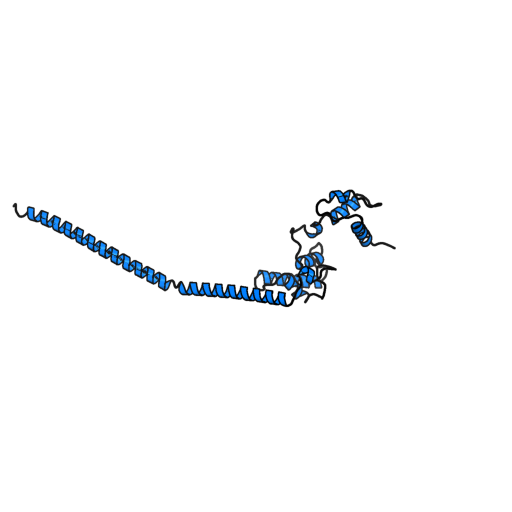A A C 1
ATOM 797 O O . ALA A 1 95 ? -16.637 -2.898 -0.926 1.00 90.44 95 ALA A O 1
ATOM 798 N N . GLU A 1 96 ? -15.527 -4.843 -1.056 1.00 90.00 96 GLU A N 1
ATOM 799 C CA . GLU A 1 96 ? -15.923 -5.330 0.277 1.00 90.00 96 GLU A CA 1
ATOM 800 C C . GLU A 1 96 ? -15.456 -4.390 1.405 1.00 90.00 96 GLU A C 1
ATOM 802 O O . GLU A 1 96 ? -16.154 -4.211 2.407 1.00 90.00 96 GLU A O 1
ATOM 807 N N . VAL A 1 97 ? -14.298 -3.744 1.232 1.00 88.56 97 VAL A N 1
ATOM 808 C CA . VAL A 1 97 ? -13.791 -2.721 2.158 1.00 88.56 97 VAL A CA 1
ATOM 809 C C . VAL A 1 97 ? -14.587 -1.425 2.068 1.00 88.56 97 VAL A C 1
ATOM 811 O O . VAL A 1 97 ? -14.920 -0.837 3.096 1.00 88.56 97 VAL A O 1
ATOM 814 N N . ALA A 1 98 ? -14.924 -0.981 0.855 1.00 86.56 98 ALA A N 1
ATOM 815 C CA . ALA A 1 98 ? -15.724 0.224 0.645 1.00 86.56 98 ALA A CA 1
ATOM 816 C C . ALA A 1 98 ? -17.151 0.079 1.203 1.00 86.56 98 ALA A C 1
ATOM 818 O O . ALA A 1 98 ? -17.702 1.033 1.747 1.00 86.56 98 ALA A O 1
ATOM 819 N N . GLU A 1 99 ? -17.724 -1.122 1.118 1.00 88.69 99 GLU A N 1
ATOM 820 C CA . GLU A 1 99 ? -19.013 -1.477 1.723 1.00 88.69 99 GLU A CA 1
ATOM 821 C C . GLU A 1 99 ? -18.934 -1.643 3.252 1.00 88.69 99 GLU A C 1
ATOM 823 O O . GLU A 1 99 ? -19.958 -1.780 3.920 1.00 88.69 99 GLU A O 1
ATOM 828 N N . GLY A 1 100 ? -17.727 -1.617 3.828 1.00 82.38 100 GLY A N 1
ATOM 829 C CA . GLY A 1 100 ? -17.490 -1.772 5.262 1.00 82.38 100 GLY A CA 1
ATOM 830 C C . GLY A 1 100 ? -17.623 -3.209 5.770 1.00 82.38 100 GLY A C 1
ATOM 831 O O . GLY A 1 100 ? -17.531 -3.427 6.978 1.00 82.38 100 GLY A O 1
ATOM 832 N N . SER A 1 101 ? -17.803 -4.189 4.875 1.00 77.38 101 SER A N 1
ATOM 833 C CA . SER A 1 101 ? -17.866 -5.616 5.217 1.00 77.38 101 SER A CA 1
ATOM 834 C C . SER A 1 101 ? -16.512 -6.165 5.674 1.00 77.38 101 SER A C 1
ATOM 836 O O . SER A 1 101 ? -16.466 -7.145 6.418 1.00 77.38 101 SER A O 1
ATOM 838 N N . LEU A 1 102 ? -15.413 -5.554 5.228 1.00 79.19 102 LEU A N 1
ATOM 839 C CA . LEU A 1 102 ? -14.051 -5.878 5.638 1.00 79.19 102 LEU A CA 1
ATOM 840 C C . LEU A 1 102 ? -13.309 -4.603 6.037 1.00 79.19 102 LEU A C 1
ATOM 842 O O . LEU A 1 102 ? -13.430 -3.562 5.402 1.00 79.19 102 LEU A O 1
ATOM 846 N N . GLN A 1 103 ? -12.508 -4.688 7.093 1.00 78.00 103 GLN A N 1
ATOM 847 C CA . GLN A 1 103 ? -11.560 -3.641 7.464 1.00 78.00 103 GLN A CA 1
ATOM 848 C C . GLN A 1 103 ? -10.171 -4.171 7.146 1.00 78.00 103 GLN A C 1
ATOM 850 O O . GLN A 1 103 ? -9.591 -4.886 7.961 1.00 78.00 103 GLN A O 1
ATOM 855 N N . MET A 1 104 ? -9.681 -3.882 5.939 1.00 81.12 104 MET A N 1
ATOM 856 C CA . MET A 1 104 ? -8.363 -4.335 5.506 1.00 81.12 104 MET A CA 1
ATOM 857 C C . MET A 1 104 ? -7.599 -3.227 4.776 1.00 81.12 104 MET A C 1
ATOM 859 O O . MET A 1 104 ? -8.161 -2.463 3.987 1.00 81.12 104 MET A O 1
ATOM 863 N N . SER A 1 105 ? -6.303 -3.133 5.045 1.00 84.94 105 SER A N 1
ATOM 864 C CA . SER A 1 105 ? -5.402 -2.211 4.356 1.00 84.94 105 SER A CA 1
ATOM 865 C C . SER A 1 105 ? -5.011 -2.741 2.972 1.00 84.94 105 SER A C 1
ATOM 867 O O . SER A 1 105 ? -5.102 -3.936 2.686 1.00 84.94 105 SER A O 1
ATOM 869 N N . GLY A 1 106 ? -4.509 -1.860 2.100 1.00 83.88 106 GLY A N 1
ATOM 870 C CA . GLY A 1 106 ? -4.002 -2.275 0.786 1.00 83.88 106 GLY A CA 1
ATOM 871 C C . GLY A 1 106 ? -2.862 -3.296 0.866 1.00 83.88 106 GLY A C 1
ATOM 872 O O . GLY A 1 106 ? -2.732 -4.146 -0.014 1.00 83.88 106 GLY A O 1
ATOM 873 N N . ASP A 1 107 ? -2.069 -3.255 1.939 1.00 83.12 107 ASP A N 1
ATOM 874 C CA . ASP A 1 107 ? -1.005 -4.227 2.166 1.00 83.12 107 ASP A CA 1
ATOM 875 C C . ASP A 1 107 ? -1.531 -5.589 2.625 1.00 83.12 107 ASP A C 1
ATOM 877 O O . ASP A 1 107 ? -1.007 -6.614 2.189 1.00 83.12 107 ASP A O 1
ATOM 881 N N . GLU A 1 108 ? -2.591 -5.610 3.430 1.00 87.50 108 GLU A N 1
ATOM 882 C CA . GLU A 1 108 ? -3.273 -6.845 3.826 1.00 87.50 108 GLU A CA 1
ATOM 883 C C . GLU A 1 108 ? -3.957 -7.512 2.629 1.00 87.50 108 GLU A C 1
ATOM 885 O O . GLU A 1 108 ? -3.825 -8.721 2.466 1.00 87.50 108 GLU A O 1
ATOM 890 N N . MET A 1 109 ? -4.582 -6.743 1.726 1.00 90.38 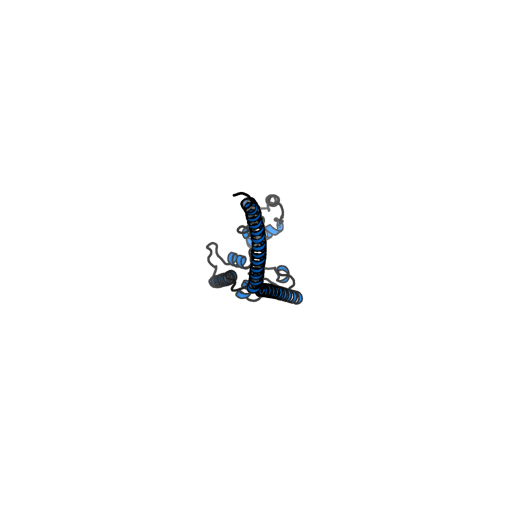109 MET A N 1
ATOM 891 C CA . MET A 1 109 ? -5.111 -7.293 0.465 1.00 90.38 109 MET A CA 1
ATOM 892 C C . MET A 1 109 ? -4.017 -7.975 -0.358 1.00 90.38 109 MET A C 1
ATOM 894 O O . MET A 1 109 ? -4.230 -9.033 -0.944 1.00 90.38 109 MET A O 1
ATOM 898 N N . PHE A 1 110 ? -2.828 -7.373 -0.415 1.00 88.69 110 PHE A N 1
ATOM 899 C CA . PHE A 1 110 ? -1.715 -7.928 -1.176 1.00 88.69 110 PHE A CA 1
ATOM 900 C C . PHE A 1 110 ? -1.199 -9.239 -0.566 1.00 88.69 110 PHE A C 1
ATOM 902 O O . PHE A 1 110 ? -0.863 -10.164 -1.305 1.00 88.69 110 PHE A O 1
ATOM 909 N N . VAL A 1 111 ? -1.163 -9.332 0.767 1.00 88.69 111 VAL A N 1
ATOM 910 C CA . VAL A 1 111 ? -0.816 -10.569 1.484 1.00 88.69 111 VAL A CA 1
ATOM 911 C C . VAL A 1 111 ? -1.898 -11.635 1.310 1.00 88.69 111 VAL A C 1
ATOM 913 O O . VAL A 1 111 ? -1.557 -12.800 1.155 1.00 88.69 111 VAL A O 1
ATOM 916 N N . GLU A 1 112 ? -3.176 -11.265 1.271 1.00 90.31 112 GLU A N 1
ATOM 917 C CA . GLU A 1 112 ? -4.269 -12.211 1.015 1.00 90.31 112 GLU A CA 1
ATOM 918 C C . GLU A 1 112 ? -4.149 -12.848 -0.380 1.00 90.31 112 GLU A C 1
ATOM 920 O O . GLU A 1 112 ? -4.286 -14.058 -0.536 1.00 90.31 112 GLU A O 1
ATOM 925 N N . VAL A 1 113 ? -3.828 -12.047 -1.402 1.00 91.31 113 VAL A N 1
ATOM 926 C CA . VAL A 1 113 ? -3.755 -12.524 -2.793 1.00 91.31 113 VAL A CA 1
ATOM 927 C C . VAL A 1 113 ? -2.464 -13.290 -3.096 1.00 91.31 113 VAL A C 1
ATOM 929 O O . VAL A 1 113 ? -2.495 -14.298 -3.802 1.00 91.31 113 VAL A O 1
ATOM 932 N N . PHE A 1 114 ? -1.317 -12.833 -2.585 1.00 89.31 114 PHE A N 1
ATOM 933 C CA . PHE A 1 114 ? -0.007 -13.425 -2.900 1.00 89.31 114 PHE A CA 1
ATOM 934 C C . PHE A 1 114 ? 0.583 -14.295 -1.785 1.00 89.31 114 PHE A C 1
ATOM 936 O O . PHE A 1 114 ? 1.621 -14.935 -1.985 1.00 89.31 114 PHE A O 1
ATOM 943 N N . GLY A 1 115 ? -0.057 -14.322 -0.621 1.00 88.88 115 GLY A N 1
ATOM 944 C CA . GLY A 1 115 ? 0.457 -14.940 0.591 1.00 88.88 115 GLY A CA 1
ATOM 945 C C . GLY A 1 115 ? 1.488 -14.075 1.330 1.00 88.88 115 GLY A C 1
ATOM 946 O O . GLY A 1 115 ? 1.814 -12.955 0.917 1.00 88.88 115 GLY A O 1
ATOM 947 N N . PRO A 1 116 ? 2.044 -14.610 2.433 1.00 85.12 116 PRO A N 1
ATOM 948 C CA . PRO A 1 116 ? 3.058 -13.928 3.224 1.00 85.12 116 PRO A CA 1
ATOM 949 C C . PRO A 1 116 ? 4.281 -13.496 2.405 1.00 85.12 116 PRO A C 1
ATOM 951 O O . PRO A 1 116 ? 4.688 -14.129 1.420 1.00 85.12 116 PRO A O 1
ATOM 954 N N . GLU A 1 117 ? 4.890 -12.400 2.846 1.00 84.75 117 GLU A N 1
ATOM 955 C CA . GLU A 1 117 ? 6.088 -11.850 2.224 1.00 84.75 117 GLU A CA 1
ATOM 956 C C . GLU A 1 117 ? 7.300 -12.780 2.403 1.00 84.75 117 GLU A C 1
ATOM 958 O O . GLU A 1 117 ? 7.412 -13.506 3.394 1.00 84.75 117 GLU A O 1
ATOM 963 N N . HIS A 1 118 ? 8.220 -12.777 1.436 1.00 78.56 118 HIS A N 1
ATOM 964 C CA . HIS A 1 118 ? 9.436 -13.582 1.546 1.00 78.56 118 HIS A CA 1
ATOM 965 C C . HIS A 1 118 ? 10.463 -12.937 2.490 1.00 78.56 118 HIS A C 1
ATOM 967 O O . HIS A 1 118 ? 10.516 -11.722 2.675 1.00 78.56 118 HIS A O 1
ATOM 973 N N . HIS A 1 119 ? 11.338 -13.757 3.079 1.00 78.69 119 HIS A N 1
ATOM 974 C CA . HIS A 1 119 ? 12.381 -13.245 3.964 1.00 78.69 119 HIS A CA 1
ATOM 975 C C . HIS A 1 119 ? 13.343 -12.305 3.215 1.00 78.69 119 HIS A C 1
ATOM 977 O O . HIS A 1 119 ? 13.946 -12.684 2.209 1.00 78.69 119 HIS A O 1
ATOM 983 N N . GLY A 1 120 ? 13.500 -11.084 3.735 1.00 76.06 120 GLY A N 1
ATOM 984 C CA . GLY A 1 120 ? 14.494 -10.108 3.282 1.00 76.06 120 GLY A CA 1
ATOM 985 C C . GLY A 1 120 ? 14.132 -9.298 2.034 1.00 76.06 120 GLY A C 1
ATOM 986 O O . GLY A 1 120 ? 14.962 -8.506 1.593 1.00 76.06 120 GLY A O 1
ATOM 987 N N . ARG A 1 121 ? 12.938 -9.463 1.450 1.00 81.50 121 ARG A N 1
ATOM 988 C CA . ARG A 1 121 ? 12.501 -8.712 0.257 1.00 81.50 121 ARG A CA 1
ATOM 989 C C . ARG A 1 121 ? 11.004 -8.446 0.305 1.00 81.50 121 ARG A C 1
ATOM 991 O O . ARG A 1 121 ? 10.276 -9.331 0.723 1.00 81.50 121 ARG A O 1
ATOM 998 N N . VAL A 1 122 ? 10.561 -7.277 -0.158 1.00 81.56 122 VAL A N 1
ATOM 999 C CA . VAL A 1 122 ? 9.132 -6.950 -0.305 1.00 81.56 122 VAL A CA 1
ATOM 1000 C C . VAL A 1 122 ? 8.686 -7.080 -1.767 1.00 81.56 122 VAL A C 1
ATOM 1002 O O . VAL A 1 122 ? 9.260 -6.447 -2.659 1.00 81.56 122 VAL A O 1
ATOM 1005 N N . ARG A 1 123 ? 7.637 -7.867 -2.043 1.00 83.44 123 ARG A N 1
ATOM 1006 C CA . ARG A 1 123 ? 7.028 -7.990 -3.377 1.00 83.44 123 ARG A CA 1
ATOM 1007 C C . ARG A 1 123 ? 6.491 -6.642 -3.867 1.00 83.44 123 ARG A C 1
ATOM 1009 O O . ARG A 1 123 ? 5.934 -5.852 -3.111 1.00 83.44 123 ARG A O 1
ATOM 1016 N N . GLY A 1 124 ? 6.623 -6.399 -5.171 1.00 76.94 124 GLY A N 1
ATOM 1017 C CA . GLY A 1 124 ? 6.100 -5.204 -5.847 1.00 76.94 124 GLY A CA 1
ATOM 1018 C C . GLY A 1 124 ? 7.029 -3.985 -5.816 1.00 76.94 124 GLY A C 1
ATOM 1019 O O . GLY A 1 124 ? 6.963 -3.167 -6.727 1.00 76.94 124 GLY A O 1
ATOM 1020 N N . TYR A 1 125 ? 7.958 -3.899 -4.860 1.00 75.69 125 TYR A N 1
ATOM 1021 C CA . TYR A 1 125 ? 8.865 -2.750 -4.711 1.00 75.69 125 TYR A CA 1
ATOM 1022 C C . TYR A 1 125 ? 10.187 -2.867 -5.492 1.00 75.69 125 TYR A C 1
ATOM 1024 O O . TYR A 1 125 ? 10.940 -1.899 -5.597 1.00 75.69 125 TYR A O 1
ATOM 1032 N N . GLY A 1 126 ? 10.446 -4.020 -6.113 1.00 70.75 126 GLY A N 1
ATOM 1033 C CA . GLY A 1 126 ? 11.663 -4.281 -6.882 1.00 70.75 126 GLY A CA 1
ATOM 1034 C C . GLY A 1 126 ? 12.799 -4.859 -6.035 1.00 70.75 126 GLY A C 1
ATOM 1035 O O . GLY A 1 126 ? 12.590 -5.342 -4.926 1.00 70.75 126 GLY A O 1
ATOM 1036 N N . ASP A 1 127 ? 14.009 -4.875 -6.594 1.00 68.19 127 ASP A N 1
ATOM 1037 C CA . ASP A 1 127 ? 15.187 -5.424 -5.916 1.00 68.19 127 ASP A CA 1
ATOM 1038 C C . ASP A 1 127 ? 15.733 -4.397 -4.909 1.00 68.19 127 ASP A C 1
ATOM 1040 O O . ASP A 1 127 ? 16.028 -3.263 -5.288 1.00 68.19 127 ASP A O 1
ATOM 1044 N N . GLY A 1 128 ? 15.868 -4.798 -3.640 1.00 67.56 128 GLY A N 1
ATOM 1045 C CA . GLY A 1 128 ? 16.615 -4.042 -2.626 1.00 67.56 128 GLY A CA 1
ATOM 1046 C C . GLY A 1 128 ? 15.825 -3.426 -1.469 1.00 67.56 128 GLY A C 1
ATOM 1047 O O . GLY A 1 128 ? 16.470 -2.913 -0.568 1.00 67.56 128 GLY A O 1
ATOM 1048 N N . ILE A 1 129 ? 14.489 -3.488 -1.445 1.00 74.62 129 ILE A N 1
ATOM 1049 C CA . ILE A 1 129 ? 13.704 -3.024 -0.285 1.00 74.62 129 ILE A CA 1
ATOM 1050 C C . ILE A 1 129 ? 13.395 -4.213 0.626 1.00 74.62 129 ILE A C 1
ATOM 1052 O O . ILE A 1 129 ? 12.717 -5.164 0.216 1.00 74.62 129 ILE A O 1
ATOM 1056 N N . SER A 1 130 ? 13.906 -4.166 1.856 1.00 77.19 130 SER A N 1
ATOM 1057 C CA . SER A 1 130 ? 13.606 -5.161 2.885 1.00 77.19 130 SER A CA 1
ATOM 1058 C C . SER A 1 130 ? 12.354 -4.782 3.695 1.00 77.19 130 SER A C 1
ATOM 1060 O O . SER A 1 130 ? 12.074 -3.594 3.878 1.00 77.19 130 SER A O 1
ATOM 1062 N N . PRO A 1 131 ? 11.607 -5.768 4.236 1.00 74.81 131 PRO A N 1
ATOM 1063 C CA . PRO A 1 131 ? 10.483 -5.509 5.140 1.00 74.81 131 PRO A CA 1
ATOM 1064 C C . PRO A 1 131 ? 10.844 -4.573 6.302 1.00 74.81 131 PRO A C 1
ATOM 1066 O O . PRO A 1 131 ? 10.055 -3.708 6.664 1.00 74.81 131 PRO A O 1
ATOM 1069 N N . THR A 1 132 ? 12.057 -4.715 6.844 1.00 75.25 132 THR A N 1
ATOM 1070 C CA . THR A 1 132 ? 12.562 -3.916 7.968 1.00 75.25 132 THR A CA 1
ATOM 1071 C C . THR A 1 132 ? 12.766 -2.446 7.609 1.00 75.25 132 THR A C 1
ATOM 1073 O O . THR A 1 132 ? 12.551 -1.580 8.449 1.00 75.25 132 THR A O 1
ATOM 1076 N N . GLU A 1 133 ? 13.183 -2.142 6.380 1.00 73.19 133 GLU A N 1
ATOM 1077 C CA . GLU A 1 133 ? 13.344 -0.756 5.921 1.00 73.19 133 GLU A CA 1
ATOM 1078 C C . GLU A 1 133 ? 11.999 -0.099 5.607 1.00 73.19 133 GLU A C 1
ATOM 1080 O O . GLU A 1 133 ? 11.845 1.098 5.830 1.00 73.19 133 GLU A O 1
ATOM 1085 N N . LEU A 1 134 ? 11.033 -0.872 5.097 1.00 75.62 134 LEU A N 1
ATOM 1086 C CA . LEU A 1 134 ? 9.729 -0.349 4.690 1.00 75.62 134 LEU A CA 1
ATOM 1087 C C . LEU A 1 134 ? 8.766 -0.179 5.871 1.00 75.62 134 LEU A C 1
ATOM 1089 O O . LEU A 1 134 ? 8.153 0.873 6.024 1.00 75.62 134 LEU A O 1
ATOM 1093 N N . TRP A 1 135 ? 8.629 -1.214 6.700 1.00 74.56 135 TRP A N 1
ATOM 1094 C CA . TRP A 1 135 ? 7.663 -1.259 7.804 1.00 74.56 135 TRP A CA 1
ATOM 1095 C C . TRP A 1 135 ? 8.320 -1.115 9.182 1.00 74.56 135 TRP A C 1
ATOM 1097 O O . TRP A 1 135 ? 7.641 -1.155 10.207 1.00 74.56 135 TRP A O 1
ATOM 1107 N N . GLY A 1 136 ? 9.641 -0.932 9.221 1.00 71.50 136 GLY A N 1
ATOM 1108 C CA . GLY A 1 136 ? 10.411 -0.931 10.456 1.00 71.50 136 GLY A CA 1
ATOM 1109 C C . GLY A 1 136 ? 10.672 -2.342 10.985 1.00 71.50 136 GLY A C 1
ATOM 1110 O O . GLY A 1 136 ? 10.198 -3.356 10.465 1.00 71.50 136 GLY A O 1
ATOM 1111 N N . SER A 1 137 ? 11.450 -2.418 12.061 1.00 67.31 137 SER A N 1
ATOM 1112 C CA . SER A 1 137 ? 11.683 -3.674 12.771 1.00 67.31 137 SER A CA 1
ATOM 1113 C C . SER A 1 137 ? 10.374 -4.204 13.348 1.00 67.31 137 SER A C 1
ATOM 1115 O O . SER A 1 137 ? 9.862 -3.675 14.328 1.00 67.31 137 SER A O 1
ATOM 1117 N N . SER A 1 138 ? 9.862 -5.299 12.795 1.00 62.22 138 SER A N 1
ATOM 1118 C CA . SER A 1 138 ? 8.756 -6.073 13.366 1.00 62.22 138 SER A CA 1
ATOM 1119 C C . SER A 1 138 ? 9.278 -6.946 14.513 1.00 62.22 138 SER A C 1
ATOM 1121 O O . SER A 1 138 ? 9.353 -8.170 14.433 1.00 62.22 138 SER A O 1
ATOM 1123 N N . SER A 1 139 ? 9.709 -6.295 15.597 1.00 68.94 139 SER A N 1
ATOM 1124 C CA . SER A 1 139 ? 9.928 -6.984 16.871 1.00 68.94 139 SER A CA 1
ATOM 1125 C C . SER A 1 139 ? 8.595 -7.554 17.355 1.00 68.94 139 SER A C 1
ATOM 1127 O O . SER A 1 139 ? 7.569 -6.881 17.244 1.00 68.94 139 SER A O 1
ATOM 1129 N N . SER A 1 140 ? 8.606 -8.744 17.960 1.00 71.12 140 SER A N 1
ATOM 1130 C CA . SER A 1 140 ? 7.418 -9.307 18.618 1.00 71.12 140 SER A CA 1
ATOM 1131 C C . SER A 1 140 ? 6.790 -8.310 19.597 1.00 71.12 140 SER A C 1
ATOM 1133 O O . SER A 1 140 ? 5.573 -8.179 19.645 1.00 71.12 140 SER A O 1
ATOM 1135 N N . THR A 1 141 ? 7.619 -7.514 20.281 1.00 73.06 141 THR A N 1
ATOM 1136 C CA . THR A 1 141 ? 7.179 -6.444 21.185 1.00 73.06 141 THR A CA 1
ATOM 1137 C C . THR A 1 141 ? 6.353 -5.371 20.477 1.00 73.06 141 THR A C 1
ATOM 1139 O O . THR A 1 141 ? 5.386 -4.874 21.043 1.00 73.06 141 THR A O 1
ATOM 1142 N N . ILE A 1 142 ? 6.715 -4.999 19.246 1.00 79.88 142 ILE A N 1
ATOM 1143 C CA . ILE A 1 142 ? 5.999 -3.970 18.480 1.00 79.88 142 ILE A CA 1
ATOM 1144 C C . ILE A 1 142 ? 4.633 -4.504 18.041 1.00 79.88 142 ILE A C 1
ATOM 1146 O O . ILE A 1 142 ? 3.633 -3.810 18.218 1.00 79.88 142 ILE A O 1
ATOM 1150 N N . CYS A 1 143 ? 4.566 -5.753 17.572 1.00 73.75 143 CYS A N 1
ATOM 1151 C CA . CYS A 1 143 ? 3.297 -6.401 17.236 1.00 73.75 143 CYS A CA 1
ATOM 1152 C C . CYS A 1 143 ? 2.380 -6.539 18.464 1.00 73.75 143 CYS A C 1
ATOM 1154 O O . CYS A 1 143 ? 1.184 -6.260 18.382 1.00 73.75 143 CYS A O 1
ATOM 1156 N N . ASP A 1 144 ? 2.937 -6.930 19.615 1.00 80.94 144 ASP A N 1
ATOM 1157 C CA . ASP A 1 144 ? 2.184 -7.049 20.866 1.00 80.94 144 ASP A CA 1
ATOM 1158 C C . ASP A 1 144 ? 1.612 -5.697 21.318 1.00 80.94 144 ASP A C 1
ATOM 1160 O O . ASP A 1 144 ? 0.448 -5.627 21.715 1.00 80.94 144 ASP A O 1
ATOM 1164 N N . LEU A 1 145 ? 2.391 -4.615 21.209 1.00 87.06 145 LEU A N 1
ATOM 1165 C CA . LEU A 1 145 ? 1.940 -3.258 21.534 1.00 87.06 145 LEU A CA 1
ATOM 1166 C C . LEU A 1 145 ? 0.852 -2.759 20.577 1.00 87.06 145 LEU A C 1
ATOM 1168 O O . LEU A 1 145 ? -0.128 -2.168 21.025 1.00 87.06 145 LEU A O 1
ATOM 1172 N N . GLN A 1 146 ? 0.985 -3.015 19.273 1.00 84.38 146 GLN A N 1
ATOM 1173 C CA . GLN A 1 146 ? -0.040 -2.658 18.286 1.00 84.38 146 GLN A CA 1
ATOM 1174 C C . GLN A 1 146 ? -1.361 -3.390 18.550 1.00 84.38 146 GLN A C 1
ATOM 1176 O O . GLN A 1 146 ? -2.423 -2.767 18.512 1.00 84.38 146 GLN A O 1
ATOM 1181 N N . ARG A 1 147 ? -1.303 -4.688 18.885 1.00 87.19 147 ARG A N 1
ATOM 1182 C CA . ARG A 1 147 ? -2.489 -5.459 19.284 1.00 87.19 147 ARG A CA 1
ATOM 1183 C C . ARG A 1 147 ? -3.139 -4.861 20.531 1.00 87.19 147 ARG A C 1
ATOM 1185 O O . ARG A 1 147 ? -4.340 -4.616 20.519 1.00 87.19 147 ARG A O 1
ATOM 1192 N N . GLN A 1 148 ? -2.350 -4.575 21.568 1.00 92.94 148 GLN A N 1
ATOM 1193 C CA . GLN A 1 148 ? -2.863 -3.954 22.791 1.00 92.94 148 GLN A CA 1
ATOM 1194 C C . GLN A 1 148 ? -3.540 -2.612 22.508 1.00 92.94 148 GLN A C 1
ATOM 1196 O O . GLN A 1 148 ? -4.626 -2.369 23.021 1.00 92.94 148 GLN A O 1
ATOM 1201 N N . LEU A 1 149 ? -2.937 -1.746 21.687 1.00 92.06 149 LEU A N 1
ATOM 1202 C CA . LEU A 1 149 ? -3.536 -0.459 21.321 1.00 92.06 149 LEU A CA 1
ATOM 1203 C C . LEU A 1 149 ? -4.900 -0.635 20.653 1.00 92.06 149 LEU A C 1
ATOM 1205 O O . LEU A 1 149 ? -5.854 0.026 21.056 1.00 92.06 149 LEU A O 1
ATOM 1209 N N . LYS A 1 150 ? -5.015 -1.571 19.706 1.00 89.69 150 LYS A N 1
ATOM 1210 C CA . LYS A 1 150 ? -6.287 -1.874 19.042 1.00 89.69 150 LYS A CA 1
ATOM 1211 C C . LYS A 1 150 ? -7.346 -2.364 20.036 1.00 89.69 150 LYS A C 1
ATOM 1213 O O . LYS A 1 150 ? -8.461 -1.851 20.044 1.00 89.69 150 LYS A O 1
ATOM 1218 N N . GLU A 1 151 ? -6.979 -3.281 20.932 1.00 95.75 151 GLU A N 1
ATOM 1219 C CA . GLU A 1 151 ? -7.865 -3.767 22.001 1.00 95.75 151 GLU A CA 1
ATOM 1220 C C . GLU A 1 151 ? -8.297 -2.637 22.955 1.00 95.75 151 GLU A C 1
ATOM 1222 O O . GLU A 1 151 ? -9.456 -2.570 23.370 1.00 95.75 151 GLU A O 1
ATOM 1227 N N . TYR A 1 152 ? -7.381 -1.730 23.313 1.00 93.69 152 TYR A N 1
ATOM 1228 C CA . TYR A 1 152 ? -7.691 -0.563 24.142 1.00 93.69 152 TYR A CA 1
ATOM 1229 C C . TYR A 1 152 ? -8.640 0.407 23.435 1.00 93.69 152 TYR A C 1
ATOM 1231 O O . TYR A 1 152 ? -9.546 0.938 24.077 1.00 93.69 152 TYR A O 1
ATOM 1239 N N . GLU A 1 153 ? -8.457 0.644 22.137 1.00 93.62 153 GLU A N 1
ATOM 1240 C CA . GLU A 1 153 ? -9.339 1.491 21.334 1.00 93.62 153 GLU A CA 1
ATOM 1241 C C . GLU A 1 153 ? -10.740 0.894 21.186 1.00 93.62 153 GLU A C 1
ATOM 1243 O O . GLU A 1 153 ? -11.728 1.611 21.347 1.00 93.62 153 GLU A O 1
ATOM 1248 N N . GLU A 1 154 ? -10.846 -0.410 20.937 1.00 94.19 154 GLU A N 1
ATOM 1249 C CA . GLU A 1 154 ? -12.128 -1.120 20.892 1.00 94.19 154 GLU A CA 1
ATOM 1250 C C . GLU A 1 154 ? -12.842 -1.042 22.243 1.00 94.19 154 GLU A C 1
ATOM 1252 O O . GLU A 1 154 ? -14.001 -0.635 22.302 1.00 94.19 154 GLU A O 1
ATOM 1257 N N . ARG A 1 155 ? -12.125 -1.292 23.346 1.00 95.06 155 ARG A N 1
ATOM 1258 C CA . ARG A 1 155 ? -12.677 -1.155 24.701 1.00 95.06 155 ARG A CA 1
ATOM 1259 C C . ARG A 1 155 ? -13.090 0.280 25.019 1.00 95.06 155 ARG A C 1
ATOM 1261 O O . ARG A 1 155 ? -14.070 0.494 25.724 1.00 95.06 155 ARG A O 1
ATOM 1268 N N . ARG A 1 156 ? -12.359 1.285 24.520 1.00 91.56 156 ARG A N 1
ATOM 1269 C CA . ARG A 1 156 ? -12.752 2.698 24.648 1.00 91.56 156 ARG A CA 1
ATOM 1270 C C . ARG A 1 156 ? -14.071 2.966 23.933 1.00 91.56 156 ARG A C 1
ATOM 1272 O O . ARG A 1 156 ? -14.942 3.570 24.545 1.00 91.56 156 ARG A O 1
ATOM 1279 N N . LYS A 1 157 ? -14.222 2.493 22.692 1.00 94.62 157 LYS A N 1
ATOM 1280 C CA . LYS A 1 157 ? -15.462 2.635 21.913 1.00 94.62 157 LYS A CA 1
ATOM 1281 C C . LYS A 1 157 ? -16.629 1.902 22.568 1.00 94.62 157 LYS A C 1
ATOM 1283 O O . LYS A 1 157 ? -17.719 2.452 22.645 1.00 94.62 157 LYS A O 1
ATOM 1288 N N . GLU A 1 158 ? -16.396 0.696 23.077 1.00 95.06 158 GLU A N 1
ATOM 1289 C CA . GLU A 1 158 ? -17.404 -0.075 23.804 1.00 95.06 158 GLU A CA 1
ATOM 1290 C C . GLU A 1 158 ? -17.828 0.645 25.087 1.00 95.06 158 GLU A C 1
ATOM 1292 O O . GLU A 1 158 ? -19.015 0.828 25.330 1.00 95.06 158 GLU A O 1
ATOM 1297 N N . ASN A 1 159 ? -16.872 1.124 25.883 1.00 92.25 159 ASN A N 1
ATOM 1298 C CA . ASN A 1 159 ? -17.168 1.895 27.088 1.00 92.25 159 ASN A CA 1
ATOM 1299 C C . ASN A 1 159 ? -17.917 3.194 26.770 1.00 92.25 159 ASN A C 1
ATOM 1301 O O . ASN A 1 159 ? -18.819 3.566 27.513 1.00 92.25 159 ASN A O 1
ATOM 1305 N N . GLU A 1 160 ? -17.561 3.878 25.684 1.00 94.62 160 GLU A N 1
ATOM 1306 C CA . GLU A 1 160 ? -18.251 5.082 25.221 1.00 94.62 160 GLU A CA 1
ATOM 1307 C C . GLU A 1 160 ? -19.687 4.768 24.783 1.00 94.62 160 GLU A C 1
ATOM 1309 O O . GLU A 1 160 ? -20.616 5.434 25.231 1.00 94.62 160 GLU A O 1
ATOM 1314 N N . ALA A 1 161 ? -19.900 3.703 24.007 1.00 92.81 161 ALA A N 1
ATOM 1315 C CA . ALA A 1 161 ? -21.233 3.239 23.625 1.00 92.81 161 ALA A CA 1
ATOM 1316 C C . ALA A 1 161 ? -22.067 2.804 24.841 1.00 92.81 161 ALA A C 1
ATOM 1318 O O . ALA A 1 161 ? -23.241 3.155 24.946 1.00 92.81 161 ALA A O 1
ATOM 1319 N N . ASN A 1 162 ? -21.454 2.104 25.798 1.00 93.50 162 ASN A N 1
ATOM 1320 C CA . ASN A 1 162 ? -22.090 1.714 27.051 1.00 93.50 162 ASN A CA 1
ATOM 1321 C C . ASN A 1 162 ? -22.492 2.949 27.869 1.00 93.50 162 ASN A C 1
ATOM 1323 O O . ASN A 1 162 ? -23.618 3.013 28.356 1.00 93.50 162 ASN A O 1
ATOM 1327 N N . LEU A 1 163 ? -21.620 3.956 27.975 1.00 90.56 163 LEU A N 1
ATOM 1328 C CA . LEU A 1 163 ? -21.932 5.223 28.641 1.00 90.56 163 LEU A CA 1
ATOM 1329 C C . LEU A 1 163 ? -23.073 5.967 27.944 1.00 90.56 163 LEU A C 1
ATOM 1331 O O . LEU A 1 163 ? -23.981 6.433 28.626 1.00 90.56 163 LEU A O 1
ATOM 1335 N N . LEU A 1 164 ? -23.064 6.045 26.611 1.00 89.62 164 LEU A N 1
ATOM 1336 C CA . LEU A 1 164 ? -24.147 6.657 25.839 1.00 89.62 164 LEU A CA 1
ATOM 1337 C C . LEU A 1 164 ? -25.471 5.914 26.046 1.00 89.62 164 LEU A C 1
ATOM 1339 O O . LEU A 1 164 ? -26.480 6.547 26.330 1.00 89.62 164 LEU A O 1
ATOM 1343 N N . SER A 1 165 ? -25.459 4.579 26.024 1.00 86.38 165 SER A N 1
ATOM 1344 C CA . SER A 1 165 ? -26.653 3.769 26.300 1.00 86.38 165 SER A CA 1
ATOM 1345 C C . SER A 1 165 ? -27.179 3.966 27.726 1.00 86.38 165 SER A C 1
ATOM 1347 O O . SER A 1 165 ? -28.387 3.995 27.947 1.00 86.38 165 SER A O 1
ATOM 1349 N N . PHE A 1 166 ? -26.279 4.147 28.697 1.00 85.31 166 PHE A N 1
ATOM 1350 C CA . PHE A 1 166 ? -26.642 4.418 30.082 1.00 85.31 166 PHE A CA 1
ATOM 1351 C C . PHE A 1 166 ? -27.246 5.818 30.231 1.00 85.31 166 PHE A C 1
ATOM 1353 O O . PHE A 1 166 ? -28.242 5.976 30.932 1.00 85.31 166 PHE A O 1
ATOM 1360 N N . ILE A 1 167 ? -26.680 6.820 29.550 1.00 83.19 167 ILE A N 1
ATOM 1361 C CA . ILE A 1 167 ? -27.214 8.187 29.505 1.00 83.19 167 ILE A CA 1
ATOM 1362 C C . ILE A 1 167 ? -28.587 8.212 28.829 1.00 83.19 167 ILE A C 1
ATOM 1364 O O . ILE A 1 167 ? -29.474 8.894 29.334 1.00 83.19 167 ILE A O 1
ATOM 1368 N N . ASP A 1 168 ? -28.792 7.461 27.748 1.00 80.25 168 ASP A N 1
ATOM 1369 C CA . ASP A 1 168 ? -30.091 7.343 27.075 1.00 80.25 168 ASP A CA 1
ATOM 1370 C C . ASP A 1 168 ? -31.133 6.660 27.970 1.00 80.25 168 ASP A C 1
ATOM 1372 O O . ASP A 1 168 ? -32.274 7.113 28.041 1.00 80.25 168 ASP A O 1
ATOM 1376 N N . LEU A 1 169 ? -30.735 5.617 28.706 1.00 73.75 169 LEU A N 1
ATOM 1377 C CA . LEU A 1 169 ? -31.598 4.923 29.665 1.00 73.75 169 LEU A CA 1
ATOM 1378 C C . LEU A 1 169 ? -31.981 5.824 30.853 1.00 73.75 169 LEU A C 1
ATOM 1380 O O . LEU A 1 169 ? -33.108 5.773 31.333 1.00 73.75 169 LEU A O 1
ATOM 1384 N N . PHE A 1 170 ? -31.051 6.655 31.335 1.00 71.12 170 PHE A N 1
ATOM 1385 C CA . PHE A 1 170 ? -31.301 7.601 32.431 1.00 71.12 170 PHE A CA 1
ATOM 1386 C C . PHE A 1 170 ? -31.952 8.910 31.979 1.00 71.12 170 PHE A C 1
ATOM 1388 O O . PHE A 1 170 ? -32.577 9.592 32.790 1.00 71.12 170 PHE A O 1
ATOM 1395 N N . SER A 1 171 ? -31.864 9.232 30.689 1.00 66.31 171 SER A N 1
ATOM 1396 C CA . SER A 1 171 ? -32.663 10.264 30.023 1.00 66.31 171 SER A CA 1
ATOM 1397 C C . SER A 1 171 ? -34.070 9.761 29.716 1.00 66.31 171 SER A C 1
ATOM 1399 O O . SER A 1 171 ? -34.685 10.210 28.747 1.00 66.31 171 SER A O 1
ATOM 1401 N N . ASP A 1 172 ? -34.579 8.836 30.539 1.00 62.53 172 ASP A N 1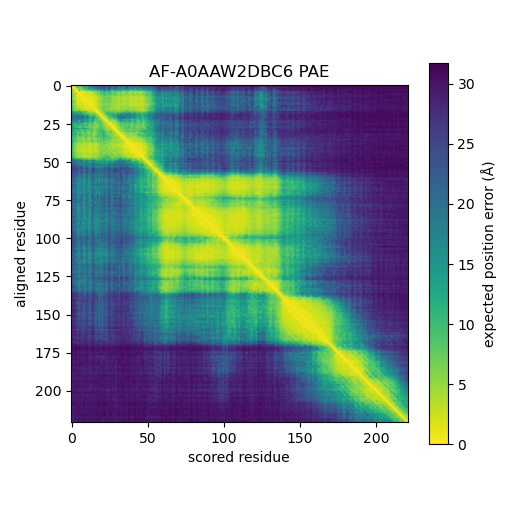
ATOM 1402 C CA . ASP A 1 172 ? -35.978 8.457 30.624 1.00 62.53 172 ASP A CA 1
ATOM 1403 C C . ASP A 1 172 ? -36.813 9.739 30.631 1.00 62.53 172 ASP A C 1
ATOM 1405 O O . ASP A 1 172 ? -37.051 10.365 31.670 1.00 62.53 172 ASP A O 1
ATOM 1409 N N . LYS A 1 173 ? -37.282 10.110 29.435 1.00 58.66 173 LYS A N 1
ATOM 1410 C CA . LYS A 1 173 ? -38.194 11.230 29.201 1.00 58.66 173 LYS A CA 1
ATOM 1411 C C . LYS A 1 173 ? -39.349 11.161 30.191 1.00 58.66 173 LYS A C 1
ATOM 1413 O O . LYS A 1 173 ? -39.792 12.157 30.718 1.00 58.66 173 LYS A O 1
ATOM 1418 N N . ASN A 1 174 ? -39.734 9.956 30.597 1.00 60.06 174 ASN A N 1
ATOM 1419 C CA . ASN A 1 174 ? -40.754 9.707 31.599 1.00 60.06 174 ASN A CA 1
ATOM 1420 C C . ASN A 1 174 ? -40.532 10.409 32.954 1.00 60.06 174 ASN A C 1
ATOM 1422 O O . ASN A 1 174 ? -41.515 10.839 33.546 1.00 60.06 174 ASN A O 1
ATOM 1426 N N . LEU A 1 175 ? -39.307 10.516 33.487 1.00 64.19 175 LEU A N 1
ATOM 1427 C CA . LEU A 1 175 ? -39.079 11.170 34.786 1.00 64.19 175 LEU A CA 1
ATOM 1428 C C . LEU A 1 175 ? -38.962 12.688 34.637 1.00 64.19 175 LEU A C 1
ATOM 1430 O O . LEU A 1 175 ? -39.550 13.412 35.437 1.00 64.19 175 LEU A O 1
ATOM 1434 N N . THR A 1 176 ? -38.253 13.168 33.613 1.00 64.50 176 THR A N 1
ATOM 1435 C CA . THR A 1 176 ? -38.163 14.604 33.315 1.00 64.50 176 THR A CA 1
ATOM 1436 C C . THR A 1 176 ? -39.519 15.169 32.913 1.00 64.50 176 THR A C 1
ATOM 1438 O O . THR A 1 176 ? -39.929 16.160 33.500 1.00 64.50 176 THR A O 1
ATOM 1441 N N . ASP A 1 177 ? -40.271 14.481 32.051 1.00 67.50 177 ASP A N 1
ATOM 1442 C CA . ASP A 1 177 ? -41.620 14.868 31.628 1.00 67.50 177 ASP A CA 1
ATOM 1443 C C . ASP A 1 177 ? -42.593 14.799 32.815 1.00 67.50 177 ASP A C 1
ATOM 1445 O O . ASP A 1 177 ? -43.440 15.669 32.969 1.00 67.50 177 ASP A O 1
ATOM 1449 N N . LYS A 1 178 ? -42.469 13.811 33.719 1.00 72.06 178 LYS A N 1
ATOM 1450 C CA . LYS A 1 178 ? -43.286 13.769 34.951 1.00 72.06 178 LYS A CA 1
ATOM 1451 C C . LYS A 1 178 ? -42.954 14.899 35.916 1.00 72.06 178 LYS A C 1
ATOM 1453 O O . LYS A 1 178 ? -43.867 15.431 36.542 1.00 72.06 178 LYS A O 1
ATOM 1458 N N . ILE A 1 179 ? -41.676 15.239 36.078 1.00 75.44 179 ILE A N 1
ATOM 1459 C CA . ILE A 1 179 ? -41.250 16.366 36.916 1.00 75.44 179 ILE A CA 1
ATOM 1460 C C . ILE A 1 179 ? -41.716 17.683 36.288 1.00 75.44 179 ILE A C 1
ATOM 1462 O O . ILE A 1 179 ? -42.197 18.549 37.012 1.00 75.44 179 ILE A O 1
ATOM 1466 N N . GLU A 1 180 ? -41.631 17.819 34.967 1.00 76.25 180 GLU A N 1
ATOM 1467 C CA . GLU A 1 180 ? -42.093 18.988 34.216 1.00 76.25 180 GLU A CA 1
ATOM 1468 C C . GLU A 1 180 ? -43.616 19.150 34.329 1.00 76.25 180 GLU A C 1
ATOM 1470 O O . GLU A 1 180 ? -44.078 20.190 34.793 1.00 76.25 180 GLU A O 1
ATOM 1475 N N . ILE A 1 181 ? -44.39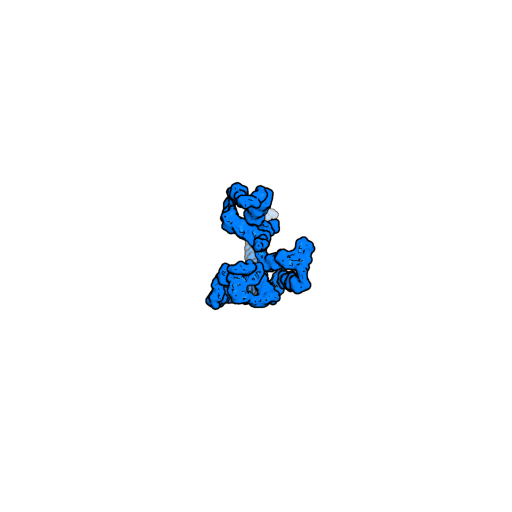2 18.085 34.085 1.00 78.06 181 ILE A N 1
ATOM 1476 C CA . ILE A 1 181 ? -45.852 18.063 34.286 1.00 78.06 181 ILE A CA 1
ATOM 1477 C C . ILE A 1 181 ? -46.215 18.407 35.739 1.00 78.06 181 ILE A C 1
ATOM 1479 O O . ILE A 1 181 ? -47.096 19.232 35.982 1.00 78.06 181 ILE A O 1
ATOM 1483 N N . TYR A 1 182 ? -45.532 17.812 36.723 1.00 80.31 182 TYR A N 1
ATOM 1484 C CA . TYR A 1 182 ? -45.790 18.084 38.140 1.00 80.31 182 TYR A CA 1
ATOM 1485 C C . TYR A 1 182 ? -45.506 19.547 38.513 1.00 80.31 182 TYR A C 1
ATOM 1487 O O . TYR A 1 182 ? -46.277 20.168 39.253 1.00 80.31 182 TYR A O 1
ATOM 1495 N N . CYS A 1 183 ? -44.409 20.110 38.006 1.00 76.81 183 CYS A N 1
ATOM 1496 C CA . CYS A 1 183 ? -44.050 21.508 38.215 1.00 76.81 183 CYS A CA 1
ATOM 1497 C C . CYS A 1 183 ? -45.061 22.459 37.560 1.00 76.81 183 CYS A C 1
ATOM 1499 O O . CYS A 1 183 ? -45.467 23.429 38.206 1.00 76.81 183 CYS A O 1
ATOM 1501 N N . ASP A 1 184 ? -45.525 22.158 36.346 1.00 81.25 184 ASP A N 1
ATOM 1502 C CA . ASP A 1 184 ? -46.516 22.959 35.623 1.00 81.25 184 ASP A CA 1
ATOM 1503 C C . ASP A 1 184 ? -47.888 22.953 36.309 1.00 81.25 184 ASP A C 1
ATOM 1505 O O . ASP A 1 184 ? -48.495 24.013 36.500 1.00 81.25 184 ASP A O 1
ATOM 1509 N N . GLU A 1 185 ? -48.364 21.792 36.770 1.00 82.25 185 GLU A N 1
ATOM 1510 C CA . GLU A 1 185 ? -49.608 21.690 37.543 1.00 82.25 185 GLU A CA 1
ATOM 1511 C C . GLU A 1 185 ? -49.525 22.473 38.860 1.00 82.25 185 GLU A C 1
ATOM 1513 O O . GLU A 1 185 ? -50.447 23.220 39.214 1.00 82.25 185 GLU A O 1
ATOM 1518 N N . LYS A 1 186 ? -48.404 22.352 39.584 1.00 83.31 186 LYS A N 1
ATOM 1519 C CA . LYS A 1 186 ? -48.178 23.090 40.835 1.00 83.31 186 LYS A CA 1
ATOM 1520 C C . LYS A 1 186 ? -48.073 24.596 40.614 1.00 83.31 186 LYS A C 1
ATOM 1522 O O . LYS A 1 186 ? -48.618 25.346 41.428 1.00 83.31 186 LYS A O 1
ATOM 1527 N N . LEU A 1 187 ? -47.412 25.048 39.548 1.00 79.62 187 LEU A N 1
ATOM 1528 C CA . LEU A 1 187 ? -47.329 26.465 39.185 1.00 79.62 187 LEU A CA 1
ATOM 1529 C C . LEU A 1 187 ? -48.707 27.017 38.824 1.00 79.62 187 LEU A C 1
ATOM 1531 O O . LEU A 1 187 ? -49.103 28.047 39.372 1.00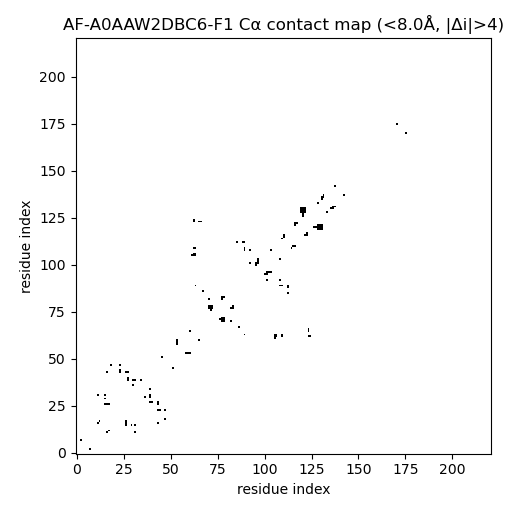 79.62 187 LEU A O 1
ATOM 1535 N N . LYS A 1 188 ? -49.473 26.311 37.985 1.00 80.94 188 LYS A N 1
ATOM 1536 C CA . LYS A 1 188 ? -50.829 26.714 37.593 1.00 80.94 188 LYS A CA 1
ATOM 1537 C C . LYS A 1 188 ? -51.761 26.835 38.800 1.00 80.94 188 LYS A C 1
ATOM 1539 O O . LYS A 1 188 ? -52.390 27.874 38.970 1.00 80.94 188 LYS A O 1
ATOM 1544 N N . ALA A 1 189 ? -51.754 25.858 39.709 1.00 78.56 189 ALA A N 1
ATOM 1545 C CA . ALA A 1 189 ? -52.531 25.920 40.949 1.00 78.56 189 ALA A CA 1
ATOM 1546 C C . ALA A 1 189 ? -52.129 27.101 41.856 1.00 78.56 189 ALA A C 1
ATOM 1548 O O . ALA A 1 189 ? -52.978 27.702 42.518 1.00 78.56 189 ALA A O 1
ATOM 1549 N N . LEU A 1 190 ? -50.841 27.461 41.888 1.00 75.31 190 LEU A N 1
ATOM 1550 C CA . LEU A 1 190 ? -50.350 28.609 42.653 1.00 75.31 190 LEU A CA 1
ATOM 1551 C C . LEU A 1 190 ? -50.804 29.945 42.041 1.00 75.31 190 LEU A C 1
ATOM 1553 O O . LEU A 1 190 ? -51.157 30.870 42.778 1.00 75.31 190 LEU A O 1
ATOM 1557 N N . PHE A 1 191 ? -50.796 30.054 40.709 1.00 70.75 191 PHE A N 1
ATOM 1558 C CA . PHE A 1 191 ? -51.274 31.235 39.989 1.00 70.75 191 PHE A CA 1
ATOM 1559 C C . PHE A 1 191 ? -52.794 31.375 40.068 1.00 70.75 191 PHE A C 1
ATOM 1561 O O . PHE A 1 191 ? -53.268 32.465 40.378 1.00 70.75 191 PHE A O 1
ATOM 1568 N N . ASP A 1 192 ? -53.546 30.288 39.898 1.00 71.31 192 ASP A N 1
ATOM 1569 C CA . ASP A 1 192 ? -55.004 30.280 40.035 1.00 71.31 192 ASP A CA 1
ATOM 1570 C C . ASP A 1 192 ? -55.422 30.607 41.476 1.00 71.31 192 ASP A C 1
ATOM 1572 O O . ASP A 1 192 ? -56.308 31.427 41.693 1.00 71.31 192 ASP A O 1
ATOM 1576 N N . GLY A 1 193 ? -54.725 30.074 42.486 1.00 68.88 193 GLY A N 1
ATOM 1577 C CA . GLY A 1 193 ? -54.967 30.416 43.891 1.00 68.88 193 GLY A CA 1
ATOM 1578 C C . GLY A 1 193 ? -54.660 31.881 44.229 1.00 68.88 193 GLY A C 1
ATOM 1579 O O . GLY A 1 193 ? -55.408 32.513 44.977 1.00 68.88 193 GLY A O 1
ATOM 1580 N N . LYS A 1 194 ? -53.587 32.456 43.667 1.00 70.62 194 LYS A N 1
ATOM 1581 C CA . LYS A 1 194 ? -53.292 33.896 43.797 1.00 70.62 194 LYS A CA 1
ATOM 1582 C C . LYS A 1 194 ? -54.311 34.760 43.056 1.00 70.62 194 LYS A C 1
ATOM 1584 O O . LYS A 1 194 ? -54.693 35.795 43.592 1.00 70.62 194 LYS A O 1
ATOM 1589 N N . ARG A 1 195 ? -54.769 34.326 41.878 1.00 62.12 195 ARG A N 1
ATOM 1590 C CA . ARG A 1 195 ? -55.810 34.991 41.086 1.00 62.12 195 ARG A CA 1
ATOM 1591 C C . ARG A 1 195 ? -57.146 35.001 41.820 1.00 62.12 195 ARG A C 1
ATOM 1593 O O . ARG A 1 195 ? -57.702 36.066 42.007 1.00 62.12 195 ARG A O 1
ATOM 1600 N N . ILE A 1 196 ? -57.571 33.867 42.377 1.00 60.97 196 ILE A N 1
ATOM 1601 C CA . ILE A 1 196 ? -58.760 33.783 43.239 1.00 60.97 196 ILE A CA 1
ATOM 1602 C C . ILE A 1 196 ? -58.622 34.721 44.446 1.00 60.97 196 ILE A C 1
ATOM 1604 O O . ILE A 1 196 ? -59.580 35.382 44.828 1.00 60.97 196 ILE A O 1
ATOM 1608 N N . LYS A 1 197 ? -57.433 34.819 45.054 1.00 64.69 197 LYS A N 1
ATOM 1609 C CA . LYS A 1 197 ? -57.205 35.715 46.198 1.00 64.69 197 LYS A CA 1
ATOM 1610 C C . LYS A 1 197 ? -57.262 37.201 45.810 1.00 64.69 197 LYS A C 1
ATOM 1612 O O . LYS A 1 197 ? -57.749 37.993 46.610 1.00 64.69 197 LYS A O 1
ATOM 1617 N N . LEU A 1 198 ? -56.794 37.561 44.612 1.00 64.31 198 LEU A N 1
ATOM 1618 C CA . LEU A 1 198 ? -56.937 38.898 44.022 1.00 64.31 198 LEU A CA 1
ATOM 1619 C C . LEU A 1 198 ? -58.401 39.199 43.676 1.00 64.31 198 LEU A C 1
ATOM 1621 O O . LEU A 1 198 ? -58.915 40.214 44.123 1.00 64.31 198 LEU A O 1
ATOM 1625 N N . ASP A 1 199 ? -59.098 38.279 43.009 1.00 64.81 199 ASP A N 1
ATOM 1626 C CA . ASP A 1 199 ? -60.511 38.431 42.642 1.00 64.81 199 ASP A CA 1
ATOM 1627 C C . ASP A 1 199 ? -61.409 38.542 43.888 1.00 64.81 199 ASP A C 1
ATOM 1629 O O . ASP A 1 199 ? -62.377 39.295 43.898 1.00 64.81 199 ASP A O 1
ATOM 1633 N N . ILE A 1 200 ? -61.104 37.817 44.974 1.00 66.19 200 ILE A N 1
ATOM 1634 C CA . ILE A 1 200 ? -61.816 37.949 46.257 1.00 66.19 200 ILE A CA 1
ATOM 1635 C C . ILE A 1 200 ? -61.555 39.320 46.891 1.00 66.19 200 ILE A C 1
ATOM 1637 O O . ILE A 1 200 ? -62.481 39.897 47.455 1.00 66.19 200 ILE A O 1
ATOM 1641 N N . LEU A 1 201 ? -60.329 39.846 46.808 1.00 61.31 201 LEU A N 1
ATOM 1642 C CA . LEU A 1 201 ? -60.006 41.186 47.306 1.00 61.31 201 LEU A CA 1
ATOM 1643 C C . LEU A 1 201 ? -60.712 42.269 46.480 1.00 61.31 201 LEU A C 1
ATOM 1645 O O . LEU A 1 201 ? -61.370 43.119 47.069 1.00 61.31 201 LEU A O 1
ATOM 1649 N N . GLU A 1 202 ? -60.682 42.186 45.149 1.00 64.31 202 GLU A N 1
ATOM 1650 C CA . GLU A 1 202 ? -61.403 43.110 44.261 1.00 64.31 202 GLU A CA 1
ATOM 1651 C C . GLU A 1 202 ? -62.927 43.022 44.461 1.00 64.31 202 GLU A C 1
ATOM 1653 O O . GLU A 1 202 ? -63.620 44.041 44.527 1.00 64.31 202 GLU A O 1
ATOM 1658 N N . ASN A 1 203 ? -63.475 41.815 44.643 1.00 63.69 203 ASN A N 1
ATOM 1659 C CA . ASN A 1 203 ? -64.897 41.621 44.943 1.00 63.69 203 ASN A CA 1
ATOM 1660 C C . ASN A 1 203 ? -65.280 42.131 46.343 1.00 63.69 203 ASN A C 1
ATOM 1662 O O . ASN A 1 203 ? -66.389 42.624 46.542 1.00 63.69 203 ASN A O 1
ATOM 1666 N N . TRP A 1 204 ? -64.381 42.043 47.326 1.00 59.38 204 TRP A N 1
ATOM 1667 C CA . TRP A 1 204 ? -64.605 42.597 48.663 1.00 59.38 204 TRP A CA 1
ATOM 1668 C C . TRP A 1 204 ? -64.514 44.129 48.665 1.00 59.38 204 TRP A C 1
ATOM 1670 O O . TRP A 1 204 ? -65.340 44.790 49.295 1.00 59.38 204 TRP A O 1
ATOM 1680 N N . GLU A 1 205 ? -63.576 44.709 47.916 1.00 63.91 205 GLU A N 1
ATOM 1681 C CA . GLU A 1 205 ? -63.470 46.156 47.710 1.00 63.91 205 GLU A CA 1
ATOM 1682 C C . GLU A 1 205 ? -64.693 46.716 46.973 1.00 63.91 205 GLU A C 1
ATOM 1684 O O . GLU A 1 205 ? -65.276 47.705 47.419 1.00 63.91 205 GLU A O 1
ATOM 1689 N N . THR A 1 206 ? -65.163 46.053 45.913 1.00 63.00 206 THR A N 1
ATOM 1690 C CA . THR A 1 206 ? -66.383 46.458 45.191 1.00 63.00 206 THR A CA 1
ATOM 1691 C C . THR A 1 206 ? -67.651 46.270 46.029 1.00 63.00 206 THR A C 1
ATOM 1693 O O . THR A 1 206 ? -68.500 47.161 46.047 1.00 63.00 206 THR A O 1
ATOM 1696 N N . ALA A 1 207 ? -67.781 45.183 46.799 1.00 59.44 207 ALA A N 1
ATOM 1697 C CA . ALA A 1 207 ? -68.910 44.986 47.713 1.00 59.44 207 ALA A CA 1
ATOM 1698 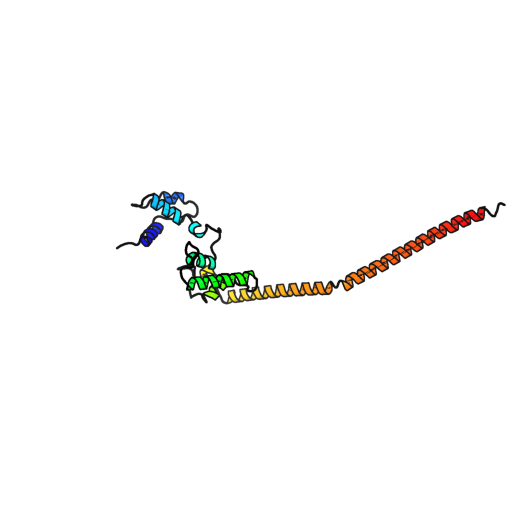C C . ALA A 1 207 ? -68.931 46.018 48.856 1.00 59.44 207 ALA A C 1
ATOM 1700 O O . ALA A 1 207 ? -70.000 46.513 49.223 1.00 59.44 207 ALA A O 1
ATOM 1701 N N . ASN A 1 208 ? -67.767 46.399 49.390 1.00 57.34 208 ASN A N 1
ATOM 1702 C CA . ASN A 1 208 ? -67.668 47.470 50.383 1.00 57.34 208 ASN A CA 1
ATOM 1703 C C . ASN A 1 208 ? -67.917 48.860 49.780 1.00 57.34 208 ASN A C 1
ATOM 1705 O O . ASN A 1 208 ? -68.546 49.695 50.433 1.00 57.34 208 ASN A O 1
ATOM 1709 N N . PHE A 1 209 ? -67.505 49.112 48.535 1.00 52.50 209 PHE A N 1
ATOM 1710 C CA . PHE A 1 209 ? -67.819 50.345 47.805 1.00 52.50 209 PHE A CA 1
ATOM 1711 C C . PHE A 1 209 ? -69.327 50.486 47.514 1.00 52.50 209 PHE A C 1
ATOM 1713 O O . PHE A 1 209 ? -69.910 51.561 47.679 1.00 52.50 209 PHE A O 1
ATOM 1720 N N . VAL A 1 210 ? -70.004 49.388 47.160 1.00 57.03 210 VAL A N 1
ATOM 1721 C CA . VAL A 1 210 ? -71.463 49.368 46.963 1.00 57.03 210 VAL A CA 1
ATOM 1722 C C . VAL A 1 210 ? -72.212 49.532 48.291 1.00 57.03 210 VAL A C 1
ATOM 1724 O O . VAL A 1 210 ? -73.180 50.290 48.344 1.00 57.03 210 VAL A O 1
ATOM 1727 N N . ASN A 1 211 ? -71.765 48.906 49.388 1.00 54.81 211 ASN A N 1
ATOM 1728 C CA . ASN A 1 211 ? -72.412 49.067 50.700 1.00 54.81 211 ASN A CA 1
ATOM 1729 C C . ASN A 1 211 ? -72.232 50.473 51.295 1.00 54.81 211 ASN A C 1
ATOM 1731 O O . ASN A 1 211 ? -73.169 51.015 51.879 1.00 54.81 211 ASN A O 1
ATOM 1735 N N . THR A 1 212 ? -71.069 51.103 51.114 1.00 52.34 212 THR A N 1
ATOM 1736 C CA . THR A 1 212 ? -70.847 52.498 51.545 1.00 52.34 212 THR A CA 1
ATOM 1737 C C . THR A 1 212 ? -71.650 53.503 50.715 1.00 52.34 212 THR A C 1
ATOM 1739 O O . THR A 1 212 ? -72.119 54.505 51.256 1.00 52.34 212 THR A O 1
ATOM 1742 N N . SER A 1 213 ? -71.911 53.199 49.442 1.00 54.94 213 SER A N 1
ATOM 1743 C CA . SER A 1 213 ? -72.800 53.996 48.588 1.00 54.94 213 SER A CA 1
ATOM 1744 C C . SER A 1 213 ? -74.288 53.806 48.940 1.00 54.94 213 SER A C 1
ATOM 1746 O O . SER A 1 213 ? -75.043 54.775 48.955 1.00 54.94 213 SER A O 1
ATOM 1748 N N . ASN A 1 214 ? -74.722 52.586 49.293 1.00 52.41 214 ASN A N 1
ATOM 1749 C CA . ASN A 1 214 ? -76.121 52.290 49.650 1.00 52.41 214 ASN A CA 1
ATOM 1750 C C . ASN A 1 214 ? -76.517 52.741 51.069 1.00 52.41 214 ASN A C 1
ATOM 1752 O O . ASN A 1 214 ? -77.682 53.064 51.304 1.00 52.41 214 ASN A O 1
ATOM 1756 N N . CYS A 1 215 ? -75.574 52.817 52.014 1.00 49.06 215 CYS A N 1
ATOM 1757 C CA . CYS A 1 215 ? -75.837 53.397 53.337 1.00 49.06 215 CYS A CA 1
ATOM 1758 C C . CYS A 1 215 ? -76.068 54.919 53.289 1.00 49.06 215 CYS A C 1
ATOM 1760 O O . CYS A 1 215 ? -76.758 55.447 54.157 1.00 49.06 215 CYS A O 1
ATOM 1762 N N . ASN A 1 216 ? -75.582 55.619 52.257 1.00 51.03 216 ASN A N 1
ATOM 1763 C CA . ASN A 1 216 ? -75.854 57.049 52.066 1.00 51.03 216 ASN A CA 1
ATOM 1764 C C . ASN A 1 216 ? -77.180 57.350 51.342 1.00 51.03 216 ASN A C 1
ATOM 1766 O O . ASN A 1 216 ? -77.600 58.503 51.324 1.00 51.03 216 ASN A O 1
ATOM 1770 N N . LEU A 1 217 ? -77.876 56.342 50.801 1.00 51.97 217 LEU A N 1
ATOM 1771 C CA . LEU A 1 217 ? -79.151 56.517 50.085 1.00 51.97 217 LEU A CA 1
ATOM 1772 C C . LEU A 1 217 ? -80.390 56.051 50.869 1.00 51.97 217 LEU A C 1
ATOM 1774 O O . LEU A 1 217 ? -81.502 56.290 50.426 1.00 51.97 217 LEU A O 1
ATOM 1778 N N . LYS A 1 218 ? -80.237 55.439 52.053 1.00 52.38 218 LYS A N 1
ATOM 1779 C CA . LYS A 1 218 ? -81.368 55.074 52.940 1.00 52.38 218 LYS A CA 1
ATOM 1780 C C . LYS A 1 218 ? -81.524 55.951 54.187 1.00 52.38 218 LYS A C 1
ATOM 1782 O O . LYS A 1 218 ? -82.390 55.682 55.014 1.00 52.38 218 LYS A O 1
ATOM 1787 N N . CYS A 1 219 ? -80.748 57.031 54.289 1.00 47.62 219 CYS A N 1
ATOM 1788 C CA . CYS A 1 219 ? -80.962 58.102 55.270 1.00 47.62 219 CYS A CA 1
ATOM 1789 C C . CYS A 1 219 ? -81.601 59.370 54.666 1.00 47.62 219 CYS A C 1
ATOM 1791 O O . CYS A 1 219 ? -81.792 60.343 55.389 1.00 47.62 219 CYS A O 1
ATOM 1793 N N . LEU A 1 220 ? -81.973 59.364 53.378 1.00 46.50 220 LEU A N 1
ATOM 1794 C CA . LEU A 1 220 ? -82.709 60.440 52.706 1.00 46.50 220 LEU A CA 1
ATOM 1795 C C . LEU A 1 220 ? -83.699 59.842 51.683 1.00 46.50 220 LEU A C 1
ATOM 1797 O O . LEU A 1 220 ? -83.281 59.496 50.586 1.00 46.50 220 LEU A O 1
ATOM 1801 N N . ALA A 1 221 ? -84.984 59.810 52.068 1.00 34.38 221 ALA A N 1
ATOM 1802 C CA . ALA A 1 221 ? -86.196 59.655 51.237 1.00 34.38 221 ALA A CA 1
ATOM 1803 C C . ALA A 1 221 ? -86.490 58.286 50.588 1.00 34.38 221 ALA A C 1
ATOM 1805 O O . ALA A 1 221 ? -85.835 57.908 49.595 1.00 34.38 221 ALA A O 1
#

Mean predicted aligned error: 19.13 Å

Nearest PDB structures (foldseek):
  8dfb-assembly1_B  TM=2.360E-01  e=2.189E+00  Methanopyrus kandleri